Protein AF-A0A2D6PCT5-F1 (afdb_monomer_lite)

Structure (mmCIF, N/CA/C/O backbone):
data_AF-A0A2D6PCT5-F1
#
_entry.id   AF-A0A2D6PCT5-F1
#
loop_
_atom_site.group_PDB
_atom_site.id
_atom_site.type_symbol
_atom_site.label_atom_id
_atom_site.label_alt_id
_atom_site.label_comp_id
_atom_site.label_asym_id
_atom_site.label_entity_id
_atom_site.label_seq_id
_atom_site.pdbx_PDB_ins_code
_atom_site.Cartn_x
_atom_site.Cartn_y
_atom_site.Cartn_z
_atom_site.occupancy
_atom_site.B_iso_or_equiv
_atom_site.auth_seq_id
_atom_site.auth_comp_id
_atom_site.auth_asym_id
_atom_site.auth_atom_id
_atom_site.pdbx_PDB_model_num
ATOM 1 N N . MET A 1 1 ? -11.214 16.847 -0.705 1.00 65.88 1 MET A N 1
ATOM 2 C CA . MET A 1 1 ? -12.683 16.723 -0.881 1.00 65.88 1 MET A CA 1
ATOM 3 C C . MET A 1 1 ? -13.019 15.344 -1.434 1.00 65.88 1 MET A C 1
ATOM 5 O O . MET A 1 1 ? -12.675 15.043 -2.574 1.00 65.88 1 MET A O 1
ATOM 9 N N . LEU A 1 2 ? -13.640 14.502 -0.606 1.00 76.94 2 LEU A N 1
ATOM 10 C CA . LEU A 1 2 ? -14.048 13.138 -0.957 1.00 76.94 2 LEU A CA 1
ATOM 11 C C . LEU A 1 2 ? -15.308 13.123 -1.824 1.00 76.94 2 LEU A C 1
ATOM 13 O O . LEU A 1 2 ? -16.209 13.934 -1.618 1.00 76.94 2 LEU A O 1
ATOM 17 N N . THR A 1 3 ? -15.379 12.175 -2.759 1.00 84.50 3 THR A N 1
ATOM 18 C CA . THR A 1 3 ? -16.582 11.939 -3.569 1.00 84.50 3 THR A CA 1
ATOM 19 C C . THR A 1 3 ? -17.664 11.239 -2.744 1.00 84.50 3 THR A C 1
ATOM 21 O O . THR A 1 3 ? -17.350 10.493 -1.814 1.00 84.50 3 THR A O 1
ATOM 24 N N . ASP A 1 4 ? -18.937 11.420 -3.105 1.00 86.88 4 ASP A N 1
ATOM 25 C CA . ASP A 1 4 ? -20.064 10.792 -2.393 1.00 86.88 4 ASP A CA 1
ATOM 26 C C . ASP A 1 4 ? -19.954 9.263 -2.380 1.00 86.88 4 ASP A C 1
ATOM 28 O O . ASP A 1 4 ? -20.145 8.627 -1.349 1.00 86.88 4 ASP A O 1
ATOM 32 N N . LYS A 1 5 ? -19.505 8.674 -3.494 1.00 86.25 5 LYS A N 1
ATOM 33 C CA . LYS A 1 5 ? -19.243 7.233 -3.589 1.00 86.25 5 LYS A CA 1
ATOM 34 C C . LYS A 1 5 ? -18.179 6.755 -2.591 1.00 86.25 5 LYS A C 1
ATOM 36 O O . LYS A 1 5 ? -18.324 5.680 -2.015 1.00 86.25 5 LYS A O 1
ATOM 41 N N . LEU A 1 6 ? -17.102 7.522 -2.390 1.00 85.44 6 LEU A N 1
ATOM 42 C CA . LEU A 1 6 ? -16.075 7.173 -1.402 1.00 85.44 6 LEU A CA 1
ATOM 43 C C . LEU A 1 6 ? -16.635 7.256 0.018 1.00 85.44 6 LEU A C 1
ATOM 45 O O . LEU A 1 6 ? -16.397 6.349 0.810 1.00 85.44 6 LEU A O 1
ATOM 49 N N . LYS A 1 7 ? -17.426 8.291 0.319 1.00 85.94 7 LYS A N 1
ATOM 50 C CA . LYS A 1 7 ? -18.096 8.432 1.619 1.00 85.94 7 LYS A CA 1
ATOM 51 C C . LYS A 1 7 ? -19.052 7.274 1.904 1.00 85.94 7 LYS A C 1
ATOM 53 O O . LYS A 1 7 ? -19.021 6.717 2.997 1.00 85.94 7 LYS A O 1
ATOM 58 N N . GLU A 1 8 ? -19.848 6.863 0.918 1.00 87.69 8 GLU A N 1
ATOM 59 C CA . GLU A 1 8 ? -20.732 5.699 1.043 1.00 87.69 8 GLU A CA 1
ATOM 60 C C . GLU A 1 8 ? -19.962 4.412 1.351 1.00 87.69 8 GLU A C 1
ATOM 62 O O . GLU A 1 8 ? -20.403 3.625 2.186 1.00 87.69 8 GLU A O 1
ATOM 67 N N . ASN A 1 9 ? -18.816 4.191 0.703 1.00 88.06 9 ASN A N 1
ATOM 68 C CA . ASN A 1 9 ? -17.984 3.020 0.972 1.00 88.06 9 ASN A CA 1
ATOM 69 C C . ASN A 1 9 ? -17.368 3.079 2.381 1.00 88.06 9 ASN A C 1
ATOM 71 O O . ASN A 1 9 ? -17.406 2.084 3.101 1.00 88.06 9 ASN A O 1
ATOM 75 N N . ILE A 1 10 ? -16.870 4.244 2.816 1.00 86.69 10 ILE A N 1
ATOM 76 C CA . ILE A 1 10 ? -16.340 4.448 4.180 1.00 86.69 10 ILE A CA 1
ATOM 77 C C . ILE A 1 10 ? -17.413 4.156 5.238 1.00 86.69 10 ILE A C 1
ATOM 79 O O . ILE A 1 10 ? -17.126 3.547 6.267 1.00 86.69 10 ILE A O 1
ATOM 83 N N . ALA A 1 11 ? -18.667 4.529 4.981 1.00 85.94 11 ALA A N 1
ATOM 84 C CA . ALA A 1 11 ? -19.768 4.292 5.911 1.00 85.94 11 ALA A CA 1
ATOM 85 C C . ALA A 1 11 ? -20.114 2.799 6.107 1.00 85.94 11 ALA A C 1
ATOM 87 O O . ALA A 1 11 ? -20.749 2.453 7.104 1.00 85.94 11 ALA A O 1
ATOM 88 N N . ARG A 1 12 ? -19.714 1.908 5.185 1.00 87.88 12 ARG A N 1
ATOM 89 C CA . ARG A 1 12 ? -20.022 0.461 5.234 1.00 87.88 12 ARG A CA 1
ATOM 90 C C . ARG A 1 12 ? -19.050 -0.357 6.079 1.00 87.88 12 ARG A C 1
ATOM 92 O O . ARG A 1 12 ? -19.357 -1.508 6.399 1.00 87.88 12 ARG A O 1
ATOM 99 N N . VAL A 1 13 ? -17.901 0.220 6.409 1.00 88.06 13 VAL A N 1
ATOM 100 C CA . VAL A 1 13 ? -16.866 -0.415 7.224 1.00 88.06 13 VAL A CA 1
ATOM 101 C C . VAL A 1 13 ? -16.892 0.154 8.635 1.00 88.06 13 VAL A C 1
ATOM 103 O O . VAL A 1 13 ? -17.376 1.263 8.863 1.00 88.06 13 VAL A O 1
ATOM 106 N N . ASP A 1 14 ? -16.388 -0.613 9.591 1.00 83.38 14 ASP A N 1
ATOM 107 C CA . ASP A 1 14 ? -16.323 -0.218 10.996 1.00 83.38 14 ASP A CA 1
ATOM 108 C C . ASP A 1 14 ? -15.006 0.504 11.294 1.00 83.38 14 ASP A C 1
ATOM 110 O O . ASP A 1 14 ? -14.999 1.469 12.051 1.00 83.38 14 ASP A O 1
ATOM 114 N N . ILE A 1 15 ? -13.919 0.088 10.637 1.00 82.25 15 ILE A N 1
ATOM 115 C CA . ILE A 1 15 ? -12.591 0.694 10.760 1.00 82.25 15 ILE A CA 1
ATOM 116 C C . ILE A 1 15 ? -11.933 0.847 9.390 1.00 82.25 15 ILE A C 1
ATOM 118 O O . ILE A 1 15 ? -12.178 0.065 8.473 1.00 82.25 15 ILE A O 1
ATOM 122 N N . LEU A 1 16 ? -11.051 1.827 9.273 1.00 86.50 16 LEU A N 1
ATOM 123 C CA . LEU A 1 16 ? -10.107 2.009 8.186 1.00 86.50 16 LEU A CA 1
ATOM 124 C C . LEU A 1 16 ? -8.715 1.535 8.631 1.00 86.50 16 LEU A C 1
ATOM 126 O O . LEU A 1 16 ? -8.339 1.647 9.795 1.00 86.50 16 LEU A O 1
ATOM 130 N N . SER A 1 17 ? -7.925 1.015 7.701 1.00 87.38 17 SER A N 1
ATOM 131 C CA . SER A 1 17 ? -6.569 0.530 7.953 1.00 87.38 17 SER A CA 1
ATOM 132 C C . SER A 1 17 ? -5.655 0.874 6.791 1.00 87.38 17 SER A C 1
ATOM 134 O O . SER A 1 17 ? -6.058 0.734 5.633 1.00 87.38 17 SER A O 1
ATOM 136 N N . ASP A 1 18 ? -4.407 1.223 7.090 1.00 87.56 18 ASP A N 1
ATOM 137 C CA . ASP A 1 18 ? -3.356 1.174 6.077 1.00 87.56 18 ASP A CA 1
ATOM 138 C C . ASP A 1 18 ? -2.962 -0.278 5.764 1.00 87.56 18 ASP A C 1
ATOM 140 O O . ASP A 1 18 ? -3.273 -1.224 6.502 1.00 87.56 18 ASP A O 1
ATOM 144 N N . PHE A 1 19 ? -2.289 -0.450 4.632 1.00 88.94 19 PHE A N 1
ATOM 145 C CA . PHE A 1 19 ? -1.770 -1.716 4.158 1.00 88.94 19 PHE A CA 1
ATOM 146 C C . PHE A 1 19 ? -0.313 -1.949 4.580 1.00 88.94 19 PHE A C 1
ATOM 148 O O . PHE A 1 19 ? -0.030 -2.955 5.239 1.00 88.94 19 PHE A O 1
ATOM 155 N N . ASP A 1 20 ? 0.603 -1.052 4.201 1.00 84.31 20 ASP A N 1
ATOM 156 C CA . ASP A 1 20 ? 2.043 -1.218 4.428 1.00 84.31 20 ASP A CA 1
ATOM 157 C C . ASP A 1 20 ? 2.385 -1.040 5.910 1.00 84.31 20 ASP A C 1
ATOM 159 O O . ASP A 1 20 ? 1.818 -0.196 6.586 1.00 84.31 20 ASP A O 1
ATOM 163 N N . GLU A 1 21 ? 3.275 -1.886 6.438 1.00 80.06 21 GLU A N 1
ATOM 164 C CA . GLU A 1 21 ? 3.699 -1.936 7.855 1.00 80.06 21 GLU A CA 1
ATOM 165 C C . GLU A 1 21 ? 2.596 -2.138 8.921 1.00 80.06 21 GLU A C 1
ATOM 167 O O . GLU A 1 21 ? 2.893 -2.556 10.044 1.00 80.06 21 GLU A O 1
ATOM 172 N N . VAL A 1 22 ? 1.325 -1.960 8.562 1.00 83.88 22 VAL A N 1
ATOM 173 C CA . VAL A 1 22 ? 0.147 -2.165 9.400 1.00 83.88 22 VAL A CA 1
ATOM 174 C C . VAL A 1 22 ? -0.423 -3.555 9.142 1.00 83.88 22 VAL A C 1
ATOM 176 O O . VAL A 1 22 ? -0.322 -4.433 10.000 1.00 83.88 22 VAL A O 1
ATOM 179 N N . MET A 1 23 ? -0.960 -3.808 7.948 1.00 87.75 23 MET A N 1
ATOM 180 C CA . MET A 1 23 ? -1.551 -5.102 7.591 1.00 87.75 23 MET A CA 1
ATOM 181 C C . MET A 1 23 ? -0.484 -6.156 7.250 1.00 87.75 23 MET A C 1
ATOM 183 O O . MET A 1 23 ? -0.637 -7.351 7.546 1.00 87.75 23 MET A O 1
ATOM 187 N N . ILE A 1 24 ? 0.622 -5.721 6.646 1.00 88.38 24 ILE A N 1
ATOM 188 C CA . ILE A 1 24 ? 1.775 -6.560 6.303 1.00 88.38 24 ILE A CA 1
ATOM 189 C C . ILE A 1 24 ? 3.002 -6.201 7.151 1.00 88.38 24 ILE A C 1
ATOM 191 O O . ILE A 1 24 ? 3.149 -5.082 7.620 1.00 88.38 24 ILE A O 1
ATOM 195 N N . LYS A 1 25 ? 3.921 -7.153 7.347 1.00 78.56 25 LYS A N 1
ATOM 196 C CA . LYS A 1 25 ? 5.228 -6.904 7.974 1.00 78.56 25 LYS A CA 1
ATOM 197 C C . LYS A 1 25 ? 6.253 -6.491 6.916 1.00 78.56 25 LYS A C 1
ATOM 199 O O . LYS A 1 25 ? 6.647 -7.334 6.107 1.00 78.56 25 LYS A O 1
ATOM 204 N N . GLY A 1 26 ? 6.752 -5.258 7.004 1.00 66.31 26 GLY A N 1
ATOM 205 C CA . GLY A 1 26 ? 7.920 -4.769 6.262 1.00 66.31 26 GLY A CA 1
ATOM 206 C C . GLY A 1 26 ? 7.693 -3.446 5.526 1.00 66.31 26 GLY A C 1
ATOM 207 O O . GLY A 1 26 ? 6.564 -3.131 5.174 1.00 66.31 26 GLY A O 1
ATOM 208 N N . GLN A 1 27 ? 8.808 -2.759 5.244 1.00 59.41 27 GLN A N 1
ATOM 209 C CA . GLN A 1 27 ? 8.953 -1.370 4.758 1.00 59.41 27 GLN A CA 1
ATOM 210 C C . GLN A 1 27 ? 8.257 -0.975 3.451 1.00 59.41 27 GLN A C 1
ATOM 212 O O . GLN A 1 27 ? 8.461 0.145 3.006 1.00 59.41 27 GLN A O 1
ATOM 217 N N . SER A 1 28 ? 7.505 -1.882 2.824 1.00 68.00 28 SER A N 1
ATOM 218 C CA . SER A 1 28 ? 6.557 -1.663 1.722 1.00 68.00 28 SER A CA 1
ATOM 219 C C . SER A 1 28 ? 6.629 -2.811 0.717 1.00 68.00 28 SER A C 1
ATOM 221 O O . SER A 1 28 ? 7.698 -3.383 0.461 1.00 68.00 28 SER A O 1
ATOM 223 N N . ALA A 1 29 ? 5.502 -3.095 0.060 1.00 71.06 29 ALA A N 1
ATOM 224 C CA . ALA A 1 29 ? 5.491 -3.911 -1.149 1.00 71.06 29 ALA A CA 1
ATOM 225 C C . ALA A 1 29 ? 6.489 -3.424 -2.221 1.00 71.06 29 ALA A C 1
ATOM 227 O O . ALA A 1 29 ? 7.024 -4.257 -2.954 1.00 71.06 29 ALA A O 1
ATOM 228 N N . TYR A 1 30 ? 6.815 -2.125 -2.292 1.00 74.94 30 TYR A N 1
ATOM 229 C CA . TYR A 1 30 ? 7.770 -1.599 -3.279 1.00 74.94 30 TYR A CA 1
ATOM 230 C C . TYR A 1 30 ? 9.174 -2.181 -3.137 1.00 74.94 30 TYR A C 1
ATOM 232 O O . TYR A 1 30 ? 9.832 -2.418 -4.147 1.00 74.94 30 TYR A O 1
ATOM 240 N N . LYS A 1 31 ? 9.628 -2.501 -1.920 1.00 75.19 31 LYS A N 1
ATOM 241 C CA . LYS A 1 31 ? 10.926 -3.164 -1.727 1.00 75.19 31 LYS A CA 1
ATOM 242 C C . LYS A 1 31 ? 10.962 -4.530 -2.411 1.00 75.19 31 LYS A C 1
ATOM 244 O O . LYS A 1 31 ? 11.949 -4.883 -3.059 1.00 75.19 31 LYS A O 1
ATOM 249 N N . GLU A 1 32 ? 9.875 -5.285 -2.300 1.00 75.69 32 GLU A N 1
ATOM 250 C CA . GLU A 1 32 ? 9.730 -6.584 -2.959 1.00 75.69 32 GLU A CA 1
ATOM 251 C C . GLU A 1 32 ? 9.578 -6.442 -4.477 1.00 75.69 32 GLU A C 1
ATOM 253 O O . GLU A 1 32 ? 10.109 -7.271 -5.222 1.00 75.69 32 GLU A O 1
ATOM 258 N N . VAL A 1 33 ? 8.920 -5.373 -4.943 1.00 76.44 33 VAL A N 1
ATOM 259 C CA . VAL A 1 33 ? 8.859 -5.026 -6.368 1.00 76.44 33 VAL A CA 1
ATOM 260 C C . VAL A 1 33 ? 10.268 -4.746 -6.906 1.00 76.44 33 VAL A C 1
ATOM 262 O O . VAL A 1 33 ? 10.700 -5.413 -7.844 1.00 76.44 33 VAL A O 1
ATOM 265 N N . LEU A 1 34 ? 11.025 -3.835 -6.288 1.00 78.38 34 LEU A N 1
ATOM 266 C CA . LEU A 1 34 ? 12.388 -3.483 -6.707 1.00 78.38 34 LEU A CA 1
ATOM 267 C C . LEU A 1 34 ? 13.332 -4.694 -6.675 1.00 78.38 34 LEU A C 1
ATOM 269 O O . LEU A 1 34 ? 14.079 -4.924 -7.625 1.00 78.38 34 LEU A O 1
ATOM 273 N N . THR A 1 35 ? 13.248 -5.517 -5.624 1.00 76.44 35 THR A N 1
ATOM 274 C CA . THR A 1 35 ? 14.037 -6.756 -5.505 1.00 76.44 35 THR A CA 1
ATOM 275 C C . THR A 1 35 ? 13.706 -7.738 -6.628 1.00 76.44 35 THR A C 1
ATOM 277 O O . THR A 1 35 ? 14.594 -8.405 -7.161 1.00 76.44 35 THR A O 1
ATOM 280 N N . TYR A 1 36 ? 12.431 -7.836 -7.015 1.00 75.44 36 TYR A N 1
ATOM 281 C CA . TYR A 1 36 ? 12.040 -8.670 -8.144 1.00 75.44 36 TYR A CA 1
ATOM 282 C C . TYR A 1 36 ? 12.660 -8.171 -9.452 1.00 75.44 36 TYR A C 1
ATOM 284 O O . TYR A 1 36 ? 13.231 -8.976 -10.186 1.00 75.44 36 TYR A O 1
ATOM 292 N N . PHE A 1 37 ? 12.579 -6.871 -9.737 1.00 72.44 37 PHE A N 1
ATOM 293 C CA . PHE A 1 37 ? 13.130 -6.304 -10.969 1.00 72.44 37 PHE A CA 1
ATOM 294 C C . PHE A 1 37 ? 14.637 -6.482 -11.085 1.00 72.44 37 PHE A C 1
ATOM 296 O O . PHE A 1 37 ? 15.104 -6.900 -12.140 1.00 72.44 37 PHE A O 1
ATOM 303 N N . TRP A 1 38 ? 15.369 -6.279 -9.990 1.00 72.25 38 TRP A N 1
ATOM 304 C CA . TRP A 1 38 ? 16.800 -6.583 -9.925 1.00 72.25 38 TRP A CA 1
ATOM 305 C C . TRP A 1 38 ? 17.085 -8.046 -10.304 1.00 72.25 38 TRP A C 1
ATOM 307 O O . TRP A 1 38 ? 18.061 -8.366 -10.976 1.00 72.25 38 TRP A O 1
ATOM 317 N N . SER A 1 39 ? 16.228 -8.979 -9.885 1.00 71.75 39 SER A N 1
ATOM 318 C CA . SER A 1 39 ? 16.443 -10.407 -10.147 1.00 71.75 39 SER A CA 1
ATOM 319 C C . SER A 1 39 ? 16.153 -10.848 -11.591 1.00 71.75 39 SER A C 1
ATOM 321 O O . SER A 1 39 ? 16.380 -12.014 -11.919 1.00 71.75 39 SER A O 1
ATOM 323 N N . LEU A 1 40 ? 15.644 -9.965 -12.459 1.00 70.38 40 LEU A N 1
ATOM 324 C CA . LEU A 1 40 ? 15.328 -10.314 -13.843 1.00 70.38 40 LEU A CA 1
ATOM 325 C C . LEU A 1 40 ? 16.600 -10.354 -14.712 1.00 70.38 40 LEU A C 1
ATOM 327 O O . LEU A 1 40 ? 17.267 -9.333 -14.846 1.00 70.38 40 LEU A O 1
ATOM 331 N N . PRO A 1 41 ? 16.897 -11.469 -15.411 1.00 64.88 41 PRO A N 1
ATOM 332 C CA . PRO A 1 41 ? 18.117 -11.610 -16.223 1.00 64.88 41 PRO A CA 1
ATOM 333 C C . PRO A 1 41 ? 18.248 -10.620 -17.391 1.00 64.88 41 PRO A C 1
ATOM 335 O O . PRO A 1 41 ? 19.316 -10.496 -17.975 1.00 64.88 41 PRO A O 1
ATOM 338 N N . ILE A 1 42 ? 17.143 -9.978 -17.774 1.00 63.91 42 ILE A N 1
ATOM 339 C CA . ILE A 1 42 ? 17.034 -9.088 -18.940 1.00 63.91 42 ILE A CA 1
ATOM 340 C C . ILE A 1 42 ? 17.280 -7.621 -18.537 1.00 63.91 42 ILE A C 1
ATOM 342 O O . ILE A 1 42 ? 17.439 -6.756 -19.395 1.00 63.91 42 ILE A O 1
ATOM 346 N N . VAL A 1 43 ? 17.315 -7.321 -17.237 1.00 67.00 43 VAL A N 1
ATOM 347 C CA . VAL A 1 43 ? 17.488 -5.961 -16.727 1.00 67.00 43 VAL A CA 1
ATOM 348 C C . VAL A 1 43 ? 18.978 -5.657 -16.574 1.00 67.00 43 VAL A C 1
ATOM 350 O O . VAL A 1 43 ? 19.718 -6.391 -15.922 1.00 67.00 43 VAL A O 1
ATOM 353 N N . ASP A 1 44 ? 19.421 -4.543 -17.160 1.00 80.31 44 ASP A N 1
ATOM 354 C CA . ASP A 1 44 ? 20.714 -3.940 -16.833 1.00 80.31 44 ASP A CA 1
ATOM 355 C C . ASP A 1 44 ? 20.628 -3.385 -15.406 1.00 80.31 44 ASP A C 1
ATOM 357 O O . ASP A 1 44 ? 20.108 -2.291 -15.167 1.00 80.31 44 ASP A O 1
ATOM 361 N N . ASN A 1 45 ? 21.069 -4.197 -14.445 1.00 76.75 45 ASN A N 1
ATOM 362 C CA . ASN A 1 45 ? 20.893 -3.921 -13.022 1.00 76.75 45 ASN A CA 1
ATOM 363 C C . ASN A 1 45 ? 21.522 -2.596 -12.589 1.00 76.75 45 ASN A C 1
ATOM 365 O O . ASN A 1 45 ? 20.973 -1.938 -11.711 1.00 76.75 45 ASN A O 1
ATOM 369 N N . ILE A 1 46 ? 22.620 -2.171 -13.220 1.00 80.69 46 ILE A N 1
ATOM 370 C CA . ILE A 1 46 ? 23.267 -0.895 -12.894 1.00 80.69 46 ILE A CA 1
ATOM 371 C C . ILE A 1 46 ? 22.339 0.259 -13.279 1.00 80.69 46 ILE A C 1
ATOM 373 O O . ILE A 1 46 ? 21.976 1.062 -12.420 1.00 80.69 46 ILE A O 1
ATOM 377 N N . LYS A 1 47 ? 21.854 0.279 -14.526 1.00 82.19 47 LYS A N 1
ATOM 378 C CA . LYS A 1 47 ? 20.926 1.321 -14.998 1.00 82.19 47 LYS A CA 1
ATOM 379 C C . LYS A 1 47 ? 19.606 1.327 -14.236 1.00 82.19 47 LYS A C 1
ATOM 381 O O . LYS A 1 47 ? 19.034 2.387 -13.996 1.00 82.19 47 LYS A O 1
ATOM 386 N N . PHE A 1 48 ? 19.102 0.152 -13.859 1.00 82.44 48 PHE A N 1
ATOM 387 C CA . PHE A 1 48 ? 17.878 0.060 -13.068 1.00 82.44 48 PHE A CA 1
ATOM 388 C C . PHE A 1 48 ? 18.053 0.676 -11.677 1.00 82.44 48 PHE A C 1
ATOM 390 O O . PHE A 1 48 ? 17.188 1.430 -11.240 1.00 82.44 48 PHE A O 1
ATOM 397 N N . ILE A 1 49 ? 19.172 0.400 -10.999 1.00 82.25 49 ILE A N 1
ATOM 398 C CA . ILE A 1 49 ? 19.477 0.985 -9.686 1.00 82.25 49 ILE A CA 1
ATOM 399 C C . ILE A 1 49 ? 19.658 2.500 -9.792 1.00 82.25 49 ILE A C 1
ATOM 401 O O . ILE A 1 49 ? 19.137 3.222 -8.944 1.00 82.25 49 ILE A O 1
ATOM 405 N N . GLU A 1 50 ? 20.358 2.986 -10.819 1.00 85.44 50 GLU A N 1
ATOM 406 C CA . GLU A 1 50 ? 20.531 4.424 -11.060 1.00 85.44 50 GLU A CA 1
ATOM 407 C C . GLU A 1 50 ? 19.176 5.115 -11.237 1.00 85.44 50 GLU A C 1
ATOM 409 O O . GLU A 1 50 ? 18.858 6.041 -10.491 1.00 85.44 50 GLU A O 1
ATOM 414 N N . ARG A 1 51 ? 18.316 4.578 -12.110 1.00 85.50 51 ARG A N 1
ATOM 415 C CA . ARG A 1 51 ? 16.963 5.108 -12.322 1.00 85.50 51 ARG A CA 1
ATOM 416 C C . ARG A 1 51 ? 16.096 5.022 -11.062 1.00 85.50 51 ARG A C 1
ATOM 418 O O . ARG A 1 51 ? 15.346 5.947 -10.763 1.00 85.50 51 ARG A O 1
ATOM 425 N N . ALA A 1 52 ? 16.182 3.927 -10.304 1.00 85.00 52 ALA A N 1
ATOM 426 C CA . ALA A 1 52 ? 15.443 3.772 -9.052 1.00 85.00 52 ALA A CA 1
ATOM 427 C C . ALA A 1 52 ? 15.889 4.789 -7.993 1.00 85.00 52 ALA A C 1
ATOM 429 O O . ALA A 1 52 ? 15.055 5.331 -7.270 1.00 85.00 52 ALA A O 1
ATOM 430 N N . LYS A 1 53 ? 17.193 5.078 -7.926 1.00 85.56 53 LYS A N 1
ATOM 431 C CA . LYS A 1 53 ? 17.769 6.091 -7.038 1.00 85.56 53 LYS A CA 1
ATOM 432 C C . LYS A 1 53 ? 17.303 7.496 -7.423 1.00 85.56 53 LYS A C 1
ATOM 434 O O . LYS A 1 53 ? 16.892 8.240 -6.541 1.00 85.56 53 LYS A O 1
ATOM 439 N N . GLU A 1 54 ? 17.326 7.840 -8.709 1.00 89.19 54 GLU A N 1
ATOM 440 C CA . GLU A 1 54 ? 16.809 9.121 -9.214 1.00 89.19 54 GLU A CA 1
ATOM 441 C C . GLU A 1 54 ? 15.339 9.320 -8.831 1.00 89.19 54 GLU A C 1
ATOM 443 O O . GLU A 1 54 ? 14.988 10.333 -8.230 1.00 89.19 54 GLU A O 1
ATOM 448 N N . LYS A 1 55 ? 14.497 8.311 -9.080 1.00 87.88 55 LYS A N 1
ATOM 449 C CA . LYS A 1 55 ? 13.067 8.362 -8.747 1.00 87.88 55 LYS A CA 1
ATOM 450 C C . LYS A 1 55 ? 12.800 8.406 -7.240 1.00 87.88 55 LYS A C 1
ATOM 452 O O . LYS A 1 55 ? 11.837 9.036 -6.815 1.00 87.88 55 LYS A O 1
ATOM 457 N N . TYR A 1 56 ? 13.663 7.794 -6.426 1.00 83.94 56 TYR A N 1
ATOM 458 C CA . TYR A 1 56 ? 13.596 7.924 -4.970 1.00 83.94 56 TYR A CA 1
ATOM 459 C C . TYR A 1 56 ? 13.884 9.359 -4.512 1.00 83.94 56 TYR A C 1
ATOM 461 O O . TYR A 1 56 ? 13.161 9.878 -3.667 1.00 83.94 56 TYR A O 1
ATOM 469 N N . PHE A 1 57 ? 14.905 10.019 -5.067 1.00 84.81 57 PHE A N 1
ATOM 470 C CA . PHE A 1 57 ? 15.179 11.420 -4.730 1.00 84.81 57 PHE A CA 1
ATOM 471 C C . PHE A 1 57 ? 14.061 12.353 -5.191 1.00 84.81 57 PHE A C 1
ATOM 473 O O . PHE A 1 57 ? 13.640 13.200 -4.410 1.00 84.81 57 PHE A O 1
ATOM 480 N N . GLU A 1 58 ? 13.521 12.139 -6.392 1.00 87.31 58 GLU A N 1
ATOM 481 C CA . GLU A 1 58 ? 12.359 12.886 -6.891 1.00 87.31 58 GLU A CA 1
ATOM 482 C C . GLU A 1 58 ? 11.162 12.765 -5.932 1.00 87.31 58 GLU A C 1
ATOM 484 O O . GLU A 1 58 ? 10.526 13.766 -5.601 1.00 87.31 58 GLU A O 1
ATOM 489 N N . TYR A 1 59 ? 10.892 11.564 -5.411 1.00 83.19 59 TYR A N 1
ATOM 490 C CA . TYR A 1 59 ? 9.870 11.372 -4.382 1.00 83.19 59 TYR A CA 1
ATOM 491 C C . TYR A 1 59 ? 10.175 12.140 -3.092 1.00 83.19 59 TYR A C 1
ATOM 493 O O . TYR A 1 59 ? 9.281 12.777 -2.550 1.00 83.19 59 TYR A O 1
ATOM 501 N N . ILE A 1 60 ? 11.409 12.096 -2.586 1.00 80.44 60 ILE A N 1
ATOM 502 C CA . ILE A 1 60 ? 11.770 12.811 -1.351 1.00 80.44 60 ILE A CA 1
ATOM 503 C C . ILE A 1 60 ? 11.588 14.325 -1.510 1.00 80.44 60 ILE A C 1
ATOM 505 O O . ILE A 1 60 ? 11.163 14.990 -0.568 1.00 80.44 60 ILE A O 1
ATOM 509 N N . GLU A 1 61 ? 11.884 14.869 -2.689 1.00 84.12 61 GLU A N 1
ATOM 510 C CA . GLU A 1 61 ? 11.739 16.298 -2.975 1.00 84.12 61 GLU A CA 1
ATOM 511 C C . GLU A 1 61 ? 10.277 16.726 -3.160 1.00 84.12 61 GLU A C 1
ATOM 513 O O . GLU A 1 61 ? 9.894 17.815 -2.735 1.00 84.12 61 GLU A O 1
ATOM 518 N N . THR A 1 62 ? 9.456 15.885 -3.794 1.00 82.69 62 THR A N 1
ATOM 519 C CA . THR A 1 62 ? 8.090 16.253 -4.213 1.00 82.69 62 THR A CA 1
ATOM 520 C C . THR A 1 62 ? 6.985 15.686 -3.323 1.00 82.69 62 THR A C 1
ATOM 522 O O . THR A 1 62 ? 5.858 16.180 -3.350 1.00 82.69 62 THR A O 1
ATOM 525 N N . GLY A 1 63 ? 7.273 14.627 -2.567 1.00 73.81 63 GLY A N 1
ATOM 526 C CA . GLY A 1 63 ? 6.282 13.791 -1.889 1.00 73.81 63 GLY A CA 1
ATOM 527 C C . GLY A 1 63 ? 5.389 12.978 -2.838 1.00 73.81 63 GLY A C 1
ATOM 528 O O . GLY A 1 63 ? 4.430 12.353 -2.380 1.00 73.81 63 GLY A O 1
ATOM 529 N N . ASP A 1 64 ? 5.654 12.981 -4.151 1.00 80.44 64 ASP A N 1
ATOM 530 C CA . ASP A 1 64 ? 4.812 12.318 -5.149 1.00 80.44 64 ASP A CA 1
ATOM 531 C C . ASP A 1 64 ? 5.294 10.894 -5.448 1.00 80.44 64 ASP A C 1
ATOM 533 O O . ASP A 1 64 ? 6.361 10.656 -6.017 1.00 80.44 64 ASP A O 1
ATOM 537 N N . VAL A 1 65 ? 4.470 9.911 -5.091 1.00 80.19 65 VAL A N 1
ATOM 538 C CA . VAL A 1 65 ? 4.776 8.493 -5.304 1.00 80.19 65 VAL A CA 1
ATOM 539 C C . VAL A 1 65 ? 4.704 8.068 -6.776 1.00 80.19 65 VAL A C 1
ATOM 541 O O . VAL A 1 65 ? 5.167 6.970 -7.092 1.00 80.19 65 VAL A O 1
ATOM 544 N N . ARG A 1 66 ? 4.161 8.895 -7.691 1.00 86.75 66 ARG A N 1
ATOM 545 C CA . ARG A 1 66 ? 4.073 8.590 -9.138 1.00 86.75 66 ARG A CA 1
ATOM 546 C C . ARG A 1 66 ? 5.415 8.168 -9.728 1.00 86.75 66 ARG A C 1
ATOM 548 O O . ARG A 1 66 ? 5.464 7.195 -10.478 1.00 86.75 66 ARG A O 1
ATOM 555 N N . ALA A 1 67 ? 6.501 8.814 -9.309 1.00 83.19 67 ALA A N 1
ATOM 556 C CA . ALA A 1 67 ? 7.858 8.489 -9.735 1.00 83.19 67 ALA A CA 1
ATOM 557 C C . ALA A 1 67 ? 8.224 7.005 -9.497 1.00 83.19 67 ALA A C 1
ATOM 559 O O . ALA A 1 67 ? 8.846 6.366 -10.349 1.00 83.19 67 ALA A O 1
ATOM 560 N N . PHE A 1 68 ? 7.788 6.401 -8.385 1.00 81.00 68 PHE A N 1
ATOM 561 C CA . PHE A 1 68 ? 8.023 4.973 -8.138 1.00 81.00 68 PHE A CA 1
ATOM 562 C C . PHE A 1 68 ? 7.191 4.067 -9.032 1.00 81.00 68 PHE A C 1
ATOM 564 O O . PHE A 1 68 ? 7.659 3.003 -9.434 1.00 81.00 68 PHE A O 1
ATOM 571 N N . TYR A 1 69 ? 5.966 4.470 -9.357 1.00 85.12 69 TYR A N 1
ATOM 572 C CA . TYR A 1 69 ? 5.125 3.720 -10.279 1.00 85.12 69 TYR A CA 1
ATOM 573 C C . TYR A 1 69 ? 5.712 3.728 -11.697 1.00 85.12 69 TYR A C 1
ATOM 575 O O . TYR A 1 69 ? 5.712 2.691 -12.357 1.00 85.12 69 TYR A O 1
ATOM 583 N N . GLU A 1 70 ? 6.320 4.826 -12.141 1.00 86.31 70 GLU A N 1
ATOM 584 C CA . GLU A 1 70 ? 6.986 4.889 -13.450 1.00 86.31 70 GLU A CA 1
ATOM 585 C C . GLU A 1 70 ? 8.123 3.866 -13.609 1.00 86.31 70 GLU A C 1
ATOM 587 O O . GLU A 1 70 ? 8.359 3.368 -14.716 1.00 86.31 70 GLU A O 1
ATOM 592 N N . LEU A 1 71 ? 8.816 3.505 -12.518 1.00 83.12 71 LEU A N 1
ATOM 593 C CA . LEU A 1 71 ? 9.841 2.448 -12.533 1.00 83.12 71 LEU A CA 1
ATOM 594 C C . LEU A 1 71 ? 9.276 1.090 -12.946 1.00 83.12 71 LEU A C 1
ATOM 596 O O . LEU A 1 71 ? 10.018 0.227 -13.413 1.00 83.12 71 LEU A O 1
ATOM 600 N N . LEU A 1 72 ? 7.973 0.896 -12.760 1.00 81.94 72 LEU A N 1
ATOM 601 C CA . LEU A 1 72 ? 7.286 -0.356 -13.034 1.00 81.94 72 LEU A CA 1
ATOM 602 C C . LEU A 1 72 ? 6.703 -0.387 -14.455 1.00 81.94 72 LEU A C 1
ATOM 604 O O . LEU A 1 72 ? 6.063 -1.369 -14.823 1.00 81.94 72 LEU A O 1
ATOM 608 N N . SER A 1 73 ? 6.892 0.656 -15.266 1.00 86.88 73 SER A N 1
ATOM 609 C CA . SER A 1 73 ? 6.426 0.670 -16.656 1.00 86.88 73 SER A CA 1
ATOM 610 C C . SER A 1 73 ? 6.960 -0.537 -17.443 1.00 86.88 73 SER A C 1
ATOM 612 O O . SER A 1 73 ? 8.143 -0.874 -17.368 1.00 86.88 73 SER A O 1
ATOM 614 N N . GLY A 1 74 ? 6.078 -1.224 -18.170 1.00 84.69 74 GLY A N 1
ATOM 615 C CA . GLY A 1 74 ? 6.387 -2.460 -18.896 1.00 84.69 74 GLY A CA 1
ATOM 616 C C . GLY A 1 74 ? 6.341 -3.731 -18.038 1.00 84.69 74 GLY A C 1
ATOM 617 O O . GLY A 1 74 ? 6.541 -4.832 -18.554 1.00 84.69 74 GLY A O 1
ATOM 618 N N . CYS A 1 75 ? 6.057 -3.621 -16.736 1.00 83.81 75 CYS A N 1
ATOM 619 C CA . CYS A 1 75 ? 5.916 -4.771 -15.846 1.00 83.81 75 CYS A CA 1
ATOM 620 C C . CYS A 1 75 ? 4.729 -5.644 -16.240 1.00 83.81 75 CYS A C 1
ATOM 622 O O . CYS A 1 75 ? 3.607 -5.153 -16.323 1.00 83.81 75 CYS A O 1
ATOM 624 N N . GLN A 1 76 ? 4.918 -6.958 -16.359 1.00 87.00 76 GLN A N 1
ATOM 625 C CA . GLN A 1 76 ? 3.766 -7.852 -16.466 1.00 87.00 76 GLN A CA 1
ATOM 626 C C . GLN A 1 76 ? 3.013 -7.927 -15.133 1.00 87.00 76 GLN A C 1
ATOM 628 O O . GLN A 1 76 ? 3.619 -8.159 -14.092 1.00 87.00 76 GLN A O 1
ATOM 633 N N . VAL A 1 77 ? 1.683 -7.869 -15.140 1.00 88.56 77 VAL A N 1
ATOM 634 C CA . VAL A 1 77 ? 0.836 -7.934 -13.931 1.00 88.56 77 VAL A CA 1
ATOM 635 C C . VAL A 1 77 ? 1.150 -9.160 -13.070 1.00 88.56 77 VAL A C 1
ATOM 637 O O . VAL A 1 77 ? 1.163 -9.077 -11.844 1.00 88.56 77 VAL A O 1
ATOM 640 N N . LYS A 1 78 ? 1.494 -10.298 -13.691 1.00 87.12 78 LYS A N 1
ATOM 641 C CA . LYS A 1 78 ? 1.892 -11.521 -12.970 1.00 87.12 78 LYS A CA 1
ATOM 642 C C . LYS A 1 78 ? 3.114 -11.330 -12.059 1.00 87.12 78 LYS A C 1
ATOM 644 O O . LYS A 1 78 ? 3.303 -12.103 -11.125 1.00 87.12 78 LYS A O 1
ATOM 649 N N . VAL A 1 79 ? 3.959 -10.340 -12.339 1.00 81.69 79 VAL A N 1
ATOM 650 C CA . VAL A 1 79 ? 5.097 -9.954 -11.499 1.00 81.69 79 VAL A CA 1
ATOM 651 C C . VAL A 1 79 ? 4.613 -9.250 -10.237 1.00 81.69 79 VAL A C 1
ATOM 653 O O . VAL A 1 79 ? 5.006 -9.643 -9.141 1.00 81.69 79 VAL A O 1
ATOM 656 N N . LEU A 1 80 ? 3.712 -8.275 -10.375 1.00 82.19 80 LEU A N 1
ATOM 657 C CA . LEU A 1 80 ? 3.088 -7.600 -9.233 1.00 82.19 80 LEU A CA 1
ATOM 658 C C . LEU A 1 80 ? 2.319 -8.606 -8.364 1.00 82.19 80 LEU A C 1
ATOM 660 O O . LEU A 1 80 ? 2.404 -8.582 -7.139 1.00 82.19 80 LEU A O 1
ATOM 664 N N . ASP A 1 81 ? 1.660 -9.582 -8.989 1.00 88.00 81 ASP A N 1
ATOM 665 C CA . ASP A 1 81 ? 1.021 -10.688 -8.274 1.00 88.00 81 ASP A CA 1
ATOM 666 C C . ASP A 1 81 ? 2.006 -11.534 -7.460 1.00 88.00 81 ASP A C 1
ATOM 668 O O . ASP A 1 81 ? 1.657 -12.023 -6.385 1.00 88.00 81 ASP A O 1
ATOM 672 N N . ARG A 1 82 ? 3.227 -11.745 -7.969 1.00 86.38 82 ARG A N 1
ATOM 673 C CA . ARG A 1 82 ? 4.267 -12.497 -7.251 1.00 86.38 82 ARG A CA 1
ATOM 674 C C . ARG A 1 82 ? 4.769 -11.737 -6.035 1.00 86.38 82 ARG A C 1
ATOM 676 O O . ARG A 1 82 ? 5.125 -12.383 -5.054 1.00 86.38 82 ARG A O 1
ATOM 683 N N . VAL A 1 83 ? 4.780 -10.406 -6.081 1.00 85.50 83 VAL A N 1
ATOM 684 C CA . VAL A 1 83 ? 5.119 -9.583 -4.916 1.00 85.50 83 VAL A CA 1
ATOM 685 C C . VAL A 1 83 ? 4.145 -9.855 -3.777 1.00 85.50 83 VAL A C 1
ATOM 687 O O . VAL A 1 83 ? 4.593 -10.123 -2.666 1.00 85.50 83 VAL A O 1
ATOM 690 N N . ALA A 1 84 ? 2.839 -9.923 -4.058 1.00 88.75 84 ALA A N 1
ATOM 691 C CA . ALA A 1 84 ? 1.830 -10.227 -3.042 1.00 88.75 84 ALA A CA 1
ATOM 692 C C . ALA A 1 84 ? 2.075 -11.568 -2.316 1.00 88.75 84 ALA A C 1
ATOM 694 O O . ALA A 1 84 ? 1.780 -11.676 -1.129 1.00 88.75 84 ALA A O 1
ATOM 695 N N . ASN A 1 85 ? 2.668 -12.567 -2.986 1.00 87.00 85 ASN A N 1
ATOM 696 C CA . ASN A 1 85 ? 3.030 -13.852 -2.365 1.00 87.00 85 ASN A CA 1
ATOM 697 C C . ASN A 1 85 ? 4.192 -13.748 -1.363 1.00 87.00 85 ASN A C 1
ATOM 699 O O . ASN A 1 85 ? 4.357 -14.634 -0.528 1.00 87.00 85 ASN A O 1
ATOM 703 N N . LYS A 1 86 ? 5.040 -12.719 -1.479 1.00 86.75 86 LYS A N 1
ATOM 704 C CA . LYS A 1 86 ? 6.205 -12.518 -0.605 1.00 86.75 86 LYS A CA 1
ATOM 705 C C . LYS A 1 86 ? 5.882 -11.684 0.634 1.00 86.75 86 LYS A C 1
ATOM 707 O O . LYS A 1 86 ? 6.650 -11.704 1.596 1.00 86.75 86 LYS A O 1
ATOM 712 N N . LEU A 1 87 ? 4.756 -10.968 0.619 1.00 88.88 87 LEU A N 1
ATOM 713 C CA . LEU A 1 87 ? 4.339 -10.126 1.734 1.00 88.88 87 LEU A CA 1
ATOM 714 C C . LEU A 1 87 ? 4.005 -10.993 2.949 1.00 88.88 87 LEU A C 1
ATOM 716 O O . LEU A 1 87 ? 3.260 -11.972 2.869 1.00 88.88 87 LEU A O 1
ATOM 720 N N . LYS A 1 88 ? 4.566 -10.627 4.099 1.00 88.94 88 LYS A N 1
ATOM 721 C CA . LYS A 1 88 ? 4.374 -11.360 5.352 1.00 88.94 88 LYS A CA 1
ATOM 722 C C . LYS A 1 88 ? 3.188 -10.781 6.112 1.00 88.94 88 LYS A C 1
ATOM 724 O O . LYS A 1 88 ? 3.113 -9.573 6.288 1.00 88.94 88 LYS A O 1
ATOM 729 N N . LYS A 1 89 ? 2.310 -11.636 6.642 1.00 88.94 89 LYS A N 1
ATOM 730 C CA . LYS A 1 89 ? 1.186 -11.200 7.487 1.00 88.94 89 LYS A CA 1
ATOM 731 C C . LYS A 1 89 ? 1.659 -10.490 8.752 1.00 88.94 89 LYS A C 1
ATOM 733 O O . LYS A 1 89 ? 2.506 -11.024 9.483 1.00 88.94 89 LYS A O 1
ATOM 738 N N . ASN A 1 90 ? 1.031 -9.366 9.090 1.00 86.75 90 ASN A N 1
ATOM 739 C CA . ASN A 1 90 ? 1.113 -8.823 10.436 1.00 86.75 90 ASN A CA 1
ATOM 740 C C . ASN A 1 90 ? 0.089 -9.517 11.346 1.00 86.75 90 ASN A C 1
ATOM 742 O O . ASN A 1 90 ? -1.063 -9.110 11.449 1.00 86.75 90 ASN A O 1
ATOM 746 N N . LYS A 1 91 ? 0.507 -10.598 12.025 1.00 85.56 91 LYS A N 1
ATOM 747 C CA . LYS A 1 91 ? -0.355 -11.358 12.958 1.00 85.56 91 LYS A CA 1
ATOM 748 C C . LYS A 1 91 ? -1.039 -10.468 13.998 1.00 85.56 91 LYS A C 1
ATOM 750 O O . LYS A 1 91 ? -2.155 -10.754 14.407 1.00 85.56 91 LYS A O 1
ATOM 755 N N . ARG A 1 92 ? -0.369 -9.396 14.413 1.00 79.44 92 ARG A N 1
ATOM 756 C CA . ARG A 1 92 ? -0.915 -8.471 15.391 1.00 79.44 92 ARG A CA 1
ATOM 757 C C . ARG A 1 92 ? -2.118 -7.715 14.851 1.00 79.44 92 ARG A C 1
ATOM 759 O O . ARG A 1 92 ? -3.125 -7.651 15.540 1.00 79.44 92 ARG A O 1
ATOM 766 N N . TRP A 1 93 ? -2.020 -7.191 13.631 1.00 85.25 93 TRP A N 1
ATOM 767 C CA . TRP A 1 93 ? -3.141 -6.538 12.963 1.00 85.25 93 TRP A CA 1
ATOM 768 C C . TRP A 1 93 ? -4.352 -7.467 12.909 1.00 85.25 93 TRP A C 1
ATOM 770 O O . TRP A 1 93 ? -5.427 -7.091 13.352 1.00 85.25 93 TRP A O 1
ATOM 780 N N . HIS A 1 94 ? -4.147 -8.724 12.504 1.00 82.94 94 HIS A N 1
ATOM 781 C CA . HIS A 1 94 ? -5.216 -9.724 12.467 1.00 82.94 94 HIS A CA 1
ATOM 782 C C . HIS A 1 94 ? -5.882 -9.951 13.829 1.00 82.94 94 HIS A C 1
ATOM 784 O O . HIS A 1 94 ? -7.103 -10.055 13.900 1.00 82.94 94 HIS A O 1
ATOM 790 N N . ASN A 1 95 ? -5.095 -10.003 14.906 1.00 81.75 95 ASN A N 1
ATOM 791 C CA . ASN A 1 95 ? -5.633 -10.148 16.257 1.00 81.75 95 ASN A CA 1
ATOM 792 C C . ASN A 1 95 ? -6.404 -8.901 16.714 1.00 81.75 95 ASN A C 1
ATOM 794 O O . ASN A 1 95 ? -7.387 -9.033 17.434 1.00 81.75 95 ASN A O 1
ATOM 798 N N . LEU A 1 96 ? -5.952 -7.708 16.314 1.00 77.19 96 LEU A N 1
ATOM 799 C CA . LEU A 1 96 ? -6.579 -6.438 16.678 1.00 77.19 96 LEU A CA 1
ATOM 800 C C . LEU A 1 96 ? -7.904 -6.219 15.949 1.00 77.19 96 LEU A C 1
ATOM 802 O O . LEU A 1 96 ? -8.880 -5.830 16.581 1.00 77.19 96 LEU A O 1
ATOM 806 N N . VAL A 1 97 ? -7.950 -6.474 14.639 1.00 79.19 97 VAL A N 1
ATOM 807 C CA . VAL A 1 97 ? -9.164 -6.240 13.844 1.00 79.19 97 VAL A CA 1
ATOM 808 C C . VAL A 1 97 ? -10.191 -7.362 14.002 1.00 79.19 97 VAL A C 1
ATOM 810 O O . VAL A 1 97 ? -11.389 -7.109 13.891 1.00 79.19 97 VAL A O 1
ATOM 813 N N . GLY A 1 98 ? -9.764 -8.594 14.303 1.00 78.44 98 GLY A N 1
ATOM 814 C CA . GLY A 1 98 ? -10.666 -9.725 14.531 1.00 78.44 98 GLY A CA 1
ATOM 815 C C . GLY A 1 98 ? -11.662 -9.933 13.381 1.00 78.44 98 GLY A C 1
ATOM 816 O O . GLY A 1 98 ? -11.257 -10.076 12.231 1.00 78.44 98 GLY A O 1
ATOM 817 N N . ASN A 1 99 ? -12.961 -9.939 13.705 1.00 77.94 99 ASN A N 1
ATOM 818 C CA . ASN A 1 99 ? -14.074 -10.097 12.751 1.00 77.94 99 ASN A CA 1
ATOM 819 C C . ASN A 1 99 ? -14.723 -8.758 12.335 1.00 77.94 99 ASN A C 1
ATOM 821 O O . ASN A 1 99 ? -15.851 -8.743 11.845 1.00 77.94 99 ASN A O 1
ATOM 825 N N . THR A 1 100 ? -14.059 -7.635 12.599 1.00 82.81 100 THR A N 1
ATOM 826 C CA . THR A 1 100 ? -14.559 -6.286 12.297 1.00 82.81 100 THR A CA 1
ATOM 827 C C . THR A 1 100 ? -14.584 -6.044 10.786 1.00 82.81 100 THR A C 1
ATOM 829 O O . THR A 1 100 ? -13.709 -6.542 10.075 1.00 82.81 100 THR A O 1
ATOM 832 N N . LYS A 1 101 ? -15.536 -5.253 10.269 1.00 86.19 101 LYS A N 1
ATOM 833 C CA . LYS A 1 101 ? -15.526 -4.873 8.847 1.00 86.19 101 LYS A CA 1
ATOM 834 C C . LYS A 1 101 ? -14.437 -3.835 8.599 1.00 86.19 101 LYS A C 1
ATOM 836 O O . LYS A 1 101 ? -14.556 -2.696 9.047 1.00 86.19 101 LYS A O 1
ATOM 841 N N . VAL A 1 102 ? -13.386 -4.218 7.880 1.00 89.19 102 VAL A N 1
ATOM 842 C CA . VAL A 1 102 ? -12.227 -3.351 7.626 1.00 89.19 102 VAL A CA 1
ATOM 843 C C . VAL A 1 102 ? -12.289 -2.758 6.223 1.00 89.19 102 VAL A C 1
ATOM 845 O O . VAL A 1 102 ? -12.410 -3.482 5.235 1.00 89.19 102 VAL A O 1
ATOM 848 N N . GLY A 1 103 ? -12.133 -1.441 6.137 1.00 91.62 103 GLY A N 1
ATOM 849 C CA . GLY A 1 103 ? -11.785 -0.725 4.921 1.00 91.62 103 GLY A CA 1
ATOM 850 C C . GLY A 1 103 ? -10.283 -0.464 4.834 1.00 91.62 103 GLY A C 1
ATOM 851 O O . GLY A 1 103 ? -9.650 -0.112 5.820 1.00 91.62 103 GLY A O 1
ATOM 852 N N . ILE A 1 104 ? -9.692 -0.604 3.655 1.00 92.12 104 ILE A N 1
ATOM 853 C CA . ILE A 1 104 ? -8.282 -0.302 3.405 1.00 92.12 104 ILE A CA 1
ATOM 854 C C . ILE A 1 104 ? -8.180 1.040 2.692 1.00 92.12 104 ILE A C 1
ATOM 856 O O . ILE A 1 104 ? -8.790 1.237 1.636 1.00 92.12 104 ILE A O 1
ATOM 860 N N . VAL A 1 105 ? -7.385 1.934 3.272 1.00 90.38 105 VAL A N 1
ATOM 861 C CA . VAL A 1 105 ? -6.982 3.217 2.694 1.00 90.38 105 VAL A CA 1
ATOM 862 C C . VAL A 1 105 ? -5.466 3.216 2.661 1.00 90.38 105 VAL A C 1
ATOM 864 O O . VAL A 1 105 ? -4.846 3.214 3.713 1.00 90.38 105 VAL A O 1
ATOM 867 N N . SER A 1 106 ? -4.864 3.166 1.474 1.00 89.19 106 SER A N 1
ATOM 868 C CA . SER A 1 106 ? -3.409 3.046 1.369 1.00 89.19 106 SER A CA 1
ATOM 869 C C . SER A 1 106 ? -2.835 3.773 0.163 1.00 89.19 106 SER A C 1
ATOM 871 O O . SER A 1 106 ? -3.422 3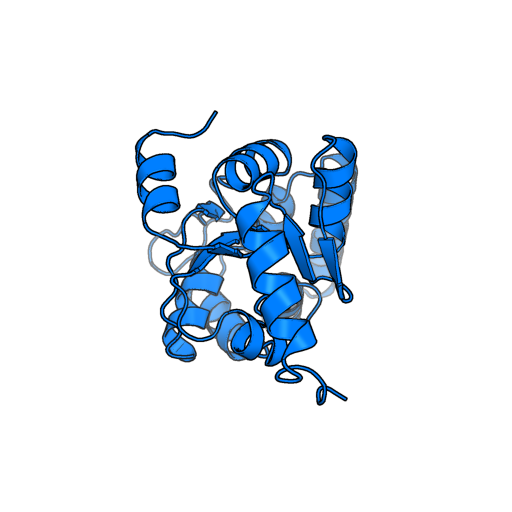.779 -0.917 1.00 89.19 106 SER A O 1
ATOM 873 N N . ARG A 1 107 ? -1.634 4.337 0.318 1.00 87.50 107 ARG A N 1
ATOM 874 C CA . ARG A 1 107 ? -0.845 4.905 -0.795 1.00 87.50 107 ARG A CA 1
ATOM 875 C C . ARG A 1 107 ? -0.236 3.818 -1.699 1.00 87.50 107 ARG A C 1
ATOM 877 O O . ARG A 1 107 ? 0.329 4.115 -2.759 1.00 87.50 107 ARG A O 1
ATOM 884 N N . ASN A 1 108 ? -0.350 2.551 -1.305 1.00 88.44 108 ASN A N 1
ATOM 885 C CA . ASN A 1 108 ? 0.149 1.421 -2.073 1.00 88.44 108 ASN A CA 1
ATOM 886 C C . ASN A 1 108 ? -0.761 1.086 -3.279 1.00 88.44 108 ASN A C 1
ATOM 888 O O . ASN A 1 108 ? -1.879 1.580 -3.435 1.00 88.44 108 ASN A O 1
ATOM 892 N N . ASN A 1 109 ? -0.235 0.244 -4.158 1.00 90.50 109 ASN A N 1
ATOM 893 C CA . ASN A 1 109 ? -0.808 -0.199 -5.412 1.00 90.50 109 ASN A CA 1
ATOM 894 C C . ASN A 1 109 ? -2.006 -1.133 -5.172 1.00 90.50 109 ASN A C 1
ATOM 896 O O . ASN A 1 109 ? -1.848 -2.240 -4.638 1.00 90.50 109 ASN A O 1
ATOM 900 N N . ARG A 1 110 ? -3.200 -0.744 -5.644 1.00 94.00 110 ARG A N 1
ATOM 901 C CA . ARG A 1 110 ? -4.431 -1.534 -5.454 1.00 94.00 110 ARG A CA 1
ATOM 902 C C . ARG A 1 110 ? -4.308 -2.978 -5.920 1.00 94.00 110 ARG A C 1
ATOM 904 O O . ARG A 1 110 ? -4.855 -3.874 -5.275 1.00 94.00 110 ARG A O 1
ATOM 911 N N . ARG A 1 111 ? -3.609 -3.236 -7.031 1.00 92.88 111 ARG A N 1
ATOM 912 C CA . ARG A 1 111 ? -3.468 -4.590 -7.584 1.00 92.88 111 ARG A CA 1
ATOM 913 C C . ARG A 1 111 ? -2.764 -5.517 -6.596 1.00 92.88 111 ARG A C 1
ATOM 915 O O . ARG A 1 111 ? -3.199 -6.660 -6.429 1.00 92.88 111 ARG A O 1
ATOM 922 N N . ILE A 1 112 ? -1.715 -5.023 -5.939 1.00 92.19 112 ILE A N 1
ATOM 923 C CA . ILE A 1 112 ? -0.961 -5.778 -4.933 1.00 92.19 112 ILE A CA 1
ATOM 924 C C . ILE A 1 112 ? -1.850 -6.064 -3.721 1.00 92.19 112 ILE A C 1
ATOM 926 O O . ILE A 1 112 ? -1.946 -7.222 -3.307 1.00 92.19 112 ILE A O 1
ATOM 930 N N . ILE A 1 113 ? -2.553 -5.045 -3.214 1.00 94.38 113 ILE A N 1
ATOM 931 C CA . ILE A 1 113 ? -3.471 -5.175 -2.071 1.00 94.38 113 ILE A CA 1
ATOM 932 C C . ILE A 1 113 ? -4.549 -6.218 -2.384 1.00 94.38 113 ILE A C 1
ATOM 934 O O . ILE A 1 113 ? -4.689 -7.207 -1.668 1.00 94.38 113 ILE A O 1
ATOM 938 N N . LEU A 1 114 ? -5.256 -6.066 -3.508 1.00 95.50 114 LEU A N 1
ATOM 939 C CA . LEU A 1 114 ? -6.328 -6.972 -3.925 1.00 95.50 114 LEU A CA 1
ATOM 940 C C . LEU A 1 114 ? -5.842 -8.421 -4.027 1.00 95.50 114 LEU A C 1
ATOM 942 O O . LEU A 1 114 ? -6.518 -9.355 -3.585 1.00 95.50 114 LEU A O 1
ATOM 946 N N . LYS A 1 115 ? -4.657 -8.623 -4.612 1.00 95.06 115 LYS A N 1
ATOM 947 C CA . LYS A 1 115 ? -4.062 -9.952 -4.726 1.00 95.06 115 LYS A CA 1
ATOM 948 C C . LYS A 1 115 ? -3.739 -10.532 -3.352 1.00 95.06 115 LYS A C 1
ATOM 950 O O . LYS A 1 115 ? -4.045 -11.700 -3.115 1.00 95.06 115 LYS A O 1
ATOM 955 N N . TYR A 1 116 ? -3.151 -9.735 -2.464 1.00 94.31 116 TYR A N 1
ATOM 956 C CA . TYR A 1 116 ? -2.810 -10.153 -1.111 1.00 94.31 116 TYR A CA 1
ATOM 957 C C . TYR A 1 116 ? -4.050 -10.561 -0.305 1.00 94.31 116 TYR A C 1
ATOM 959 O O . TYR A 1 116 ? -4.036 -11.629 0.309 1.00 94.31 116 TYR A O 1
ATOM 967 N N . LEU A 1 117 ? -5.135 -9.780 -0.358 1.00 94.56 117 LEU A N 1
ATOM 968 C CA . LEU A 1 117 ? -6.401 -10.117 0.309 1.00 94.56 117 LEU A CA 1
ATOM 969 C C . LEU A 1 117 ? -6.938 -11.468 -0.158 1.00 94.56 117 LEU A C 1
ATOM 971 O O . LEU A 1 117 ? -7.234 -12.339 0.660 1.00 94.56 117 LEU A O 1
ATOM 975 N N . LYS A 1 118 ? -6.970 -11.678 -1.481 1.00 95.25 118 LYS A N 1
ATOM 976 C CA . LYS A 1 118 ? -7.438 -12.929 -2.085 1.00 95.25 118 LYS A CA 1
ATOM 977 C C . LYS A 1 118 ? -6.586 -14.133 -1.678 1.00 95.25 118 LYS A C 1
ATOM 979 O O . LYS A 1 118 ? -7.137 -15.183 -1.372 1.00 95.25 118 LYS A O 1
ATOM 984 N N . LEU A 1 119 ? -5.258 -14.003 -1.694 1.00 93.75 119 LEU A N 1
ATOM 985 C CA . LEU A 1 119 ? -4.336 -15.092 -1.334 1.00 93.75 119 LEU A CA 1
ATOM 986 C C . LEU A 1 119 ? -4.479 -15.530 0.123 1.00 93.75 119 LEU A C 1
ATOM 988 O O . LEU A 1 119 ? -4.218 -16.683 0.453 1.00 93.75 119 LEU A O 1
ATOM 992 N N . ASN A 1 120 ? -4.861 -14.596 0.987 1.00 90.88 120 ASN A N 1
ATOM 993 C CA . ASN A 1 120 ? -4.891 -14.802 2.424 1.00 90.88 120 ASN A CA 1
ATOM 994 C C . ASN A 1 120 ? -6.305 -14.972 2.984 1.00 90.88 120 ASN A C 1
ATOM 996 O O . ASN A 1 120 ? -6.428 -15.078 4.206 1.00 90.88 120 ASN A O 1
ATOM 1000 N N . SER A 1 121 ? -7.319 -15.014 2.111 1.00 91.69 121 SER A N 1
ATOM 1001 C CA . SER A 1 121 ? -8.744 -15.096 2.453 1.00 91.69 121 SER A CA 1
ATOM 1002 C C . SER A 1 121 ? -9.160 -14.045 3.483 1.00 91.69 121 SER A C 1
ATOM 1004 O O . SER A 1 121 ? -9.809 -14.363 4.475 1.00 91.69 121 SER A O 1
ATOM 1006 N N . ILE A 1 122 ? -8.721 -12.803 3.275 1.00 90.69 122 ILE A N 1
ATOM 1007 C CA . ILE A 1 122 ? -9.031 -11.687 4.170 1.00 90.69 122 ILE A CA 1
ATOM 1008 C C . ILE A 1 122 ? -10.247 -10.949 3.619 1.00 90.69 122 ILE A C 1
ATOM 1010 O O . ILE A 1 122 ? -10.210 -10.466 2.486 1.00 90.69 122 ILE A O 1
ATOM 1014 N N . ASP A 1 123 ? -11.296 -10.863 4.432 1.00 89.62 123 ASP A N 1
ATOM 1015 C CA . ASP A 1 123 ? -12.514 -10.116 4.126 1.00 89.62 123 ASP A CA 1
ATOM 1016 C C . ASP A 1 123 ? -12.334 -8.644 4.527 1.00 89.62 123 ASP A C 1
ATOM 1018 O O . ASP A 1 123 ? -12.567 -8.254 5.670 1.00 89.62 123 ASP A O 1
ATOM 1022 N N . ALA A 1 124 ? -11.803 -7.847 3.600 1.00 91.75 124 ALA A N 1
ATOM 1023 C CA . ALA A 1 124 ? -11.620 -6.407 3.754 1.00 91.75 124 ALA A CA 1
ATOM 1024 C C . ALA A 1 124 ? -11.945 -5.694 2.436 1.00 91.75 124 ALA A C 1
ATOM 1026 O O . ALA A 1 124 ? -11.655 -6.203 1.348 1.00 91.75 124 ALA A O 1
ATOM 1027 N N . GLU A 1 125 ? -12.515 -4.496 2.528 1.00 93.56 125 GLU A N 1
ATOM 1028 C CA . GLU A 1 125 ? -12.873 -3.678 1.371 1.00 93.56 125 GLU A CA 1
ATOM 1029 C C . GLU A 1 125 ? -11.760 -2.673 1.065 1.00 93.56 125 GLU A C 1
ATOM 1031 O O . GLU A 1 125 ? -11.302 -1.963 1.948 1.00 93.56 125 GLU A O 1
ATOM 1036 N N . ILE A 1 126 ? -11.321 -2.554 -0.190 1.00 94.75 126 ILE A N 1
ATOM 1037 C CA . ILE A 1 126 ? -10.390 -1.480 -0.572 1.00 94.75 126 ILE A CA 1
ATOM 1038 C C . ILE A 1 126 ? -11.201 -0.213 -0.847 1.00 94.75 126 ILE A C 1
ATOM 1040 O O . ILE A 1 126 ? -11.745 -0.045 -1.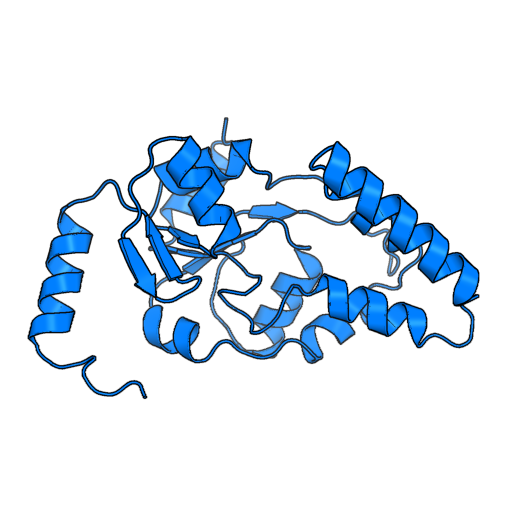946 1.00 94.75 126 ILE A O 1
ATOM 1044 N N . ILE A 1 127 ? -11.251 0.668 0.152 1.00 93.50 127 ILE A N 1
ATOM 1045 C CA . ILE A 1 127 ? -11.943 1.958 0.104 1.00 93.50 127 ILE A CA 1
ATOM 1046 C C . ILE A 1 127 ? -11.218 2.899 -0.848 1.00 93.50 127 ILE A C 1
ATOM 1048 O O . ILE A 1 127 ? -11.828 3.452 -1.764 1.00 93.50 127 ILE A O 1
ATOM 1052 N N . ALA A 1 128 ? -9.906 3.039 -0.661 1.00 92.69 128 ALA A N 1
ATOM 1053 C CA . ALA A 1 128 ? -9.067 3.884 -1.490 1.00 92.69 128 ALA A CA 1
ATOM 1054 C C . ALA A 1 128 ? -7.652 3.305 -1.577 1.00 92.69 128 ALA A C 1
ATOM 1056 O O . ALA A 1 128 ? -7.026 2.971 -0.575 1.00 92.69 128 ALA A O 1
ATOM 1057 N N . ALA A 1 129 ? -7.145 3.186 -2.795 1.00 93.50 129 ALA A N 1
ATOM 1058 C CA . ALA A 1 129 ? -5.765 2.826 -3.062 1.00 93.50 129 ALA A CA 1
ATOM 1059 C C . ALA A 1 129 ? -5.339 3.466 -4.377 1.00 93.50 129 ALA A C 1
ATOM 1061 O O . ALA A 1 129 ? -6.191 3.793 -5.202 1.00 93.50 129 ALA A O 1
ATOM 1062 N N . ASN A 1 130 ? -4.040 3.641 -4.577 1.00 93.06 130 ASN A N 1
ATOM 1063 C CA . ASN A 1 130 ? -3.539 4.186 -5.830 1.00 93.06 130 ASN A CA 1
ATOM 1064 C C . ASN A 1 130 ? -3.746 3.156 -6.953 1.00 93.06 130 ASN A C 1
ATOM 1066 O O . ASN A 1 130 ? -3.409 1.973 -6.802 1.00 93.06 130 ASN A O 1
ATOM 1070 N N . GLU A 1 131 ? -4.371 3.598 -8.045 1.00 93.69 131 GLU A N 1
ATOM 1071 C CA . GLU A 1 131 ? -4.867 2.726 -9.113 1.00 93.69 131 GLU A CA 1
ATOM 1072 C C . GLU A 1 131 ? -3.857 2.668 -10.256 1.00 93.69 131 GLU A C 1
ATOM 1074 O O . GLU A 1 131 ? -3.743 3.629 -11.024 1.00 93.69 131 GLU A O 1
ATOM 1079 N N . PRO A 1 132 ? -3.102 1.567 -10.391 1.00 92.44 132 PRO A N 1
ATOM 1080 C CA . PRO A 1 132 ? -2.217 1.395 -11.529 1.00 92.44 132 PRO A CA 1
ATOM 1081 C C . PRO A 1 132 ? -3.008 1.288 -12.844 1.00 92.44 132 PRO A C 1
ATOM 1083 O O . PRO A 1 132 ? -3.902 0.449 -12.963 1.00 92.44 132 PRO A O 1
ATOM 1086 N N . GLU A 1 133 ? -2.619 2.043 -13.872 1.00 95.06 133 GLU A N 1
ATOM 1087 C CA . GLU A 1 133 ? -3.077 1.813 -15.242 1.00 95.06 133 GLU A CA 1
ATOM 1088 C C . GLU A 1 133 ? -2.453 0.534 -15.828 1.00 95.06 133 GLU A C 1
ATOM 1090 O O . GLU A 1 133 ? -1.234 0.378 -15.939 1.00 95.06 133 GLU A O 1
ATOM 1095 N N . ILE A 1 134 ? -3.313 -0.399 -16.235 1.00 93.75 134 ILE A N 1
ATOM 1096 C CA . ILE A 1 134 ? -2.927 -1.685 -16.819 1.00 93.75 134 ILE A CA 1
ATOM 1097 C C . ILE A 1 134 ? -3.572 -1.808 -18.199 1.00 93.75 134 ILE A C 1
ATOM 1099 O O . ILE A 1 134 ? -4.794 -1.728 -18.327 1.00 93.75 134 ILE A O 1
ATOM 1103 N N . LEU A 1 135 ? -2.754 -2.072 -19.219 1.00 94.75 135 LEU A N 1
ATOM 1104 C CA . LEU A 1 135 ? -3.198 -2.370 -20.579 1.00 94.75 135 LEU A CA 1
ATOM 1105 C C . LEU A 1 135 ? -2.861 -3.827 -20.906 1.00 94.75 135 LEU A C 1
ATOM 1107 O O . LEU A 1 135 ? -1.696 -4.216 -20.982 1.00 94.75 135 LEU A O 1
ATOM 1111 N N . GLY A 1 136 ? -3.893 -4.656 -21.076 1.00 94.56 136 GLY A N 1
ATOM 1112 C CA . GLY A 1 136 ? -3.717 -6.102 -21.219 1.00 94.56 136 GLY A CA 1
ATOM 1113 C C . GLY A 1 136 ? -3.127 -6.719 -19.947 1.00 94.56 136 GLY A C 1
ATOM 111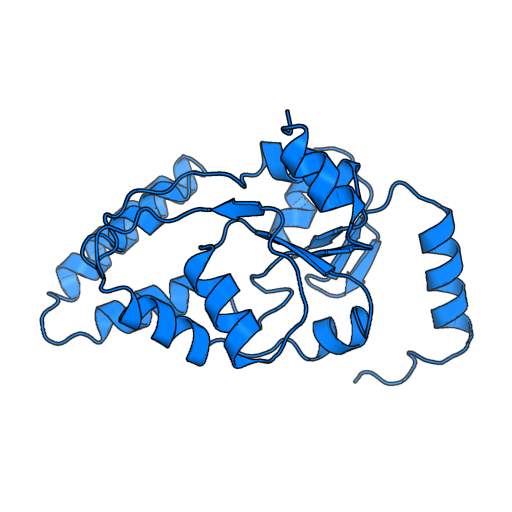4 O O . GLY A 1 136 ? -3.724 -6.625 -18.876 1.00 94.56 136 GLY A O 1
ATOM 1115 N N . ASP A 1 137 ? -1.963 -7.359 -20.058 1.00 92.44 137 ASP A N 1
ATOM 1116 C CA . ASP A 1 137 ? -1.223 -7.930 -18.929 1.00 92.44 137 ASP A CA 1
ATOM 1117 C C . ASP A 1 137 ? -0.017 -7.080 -18.506 1.00 92.44 137 ASP A C 1
ATOM 1119 O O . ASP A 1 137 ? 0.826 -7.575 -17.756 1.00 92.44 137 ASP A O 1
ATOM 1123 N N . ILE A 1 138 ? 0.069 -5.821 -18.951 1.00 90.62 138 ILE A N 1
ATOM 1124 C CA . ILE A 1 138 ? 1.231 -4.949 -18.754 1.00 90.62 138 ILE A CA 1
ATOM 1125 C C . ILE A 1 138 ? 0.833 -3.678 -18.002 1.00 90.62 138 ILE A C 1
ATOM 1127 O O . ILE A 1 138 ? -0.160 -3.024 -18.314 1.00 90.62 138 ILE A O 1
ATOM 1131 N N . TYR A 1 139 ? 1.641 -3.316 -17.013 1.00 90.06 139 TYR A N 1
ATOM 1132 C CA . TYR A 1 139 ? 1.551 -2.051 -16.307 1.00 90.06 139 TYR A CA 1
ATOM 113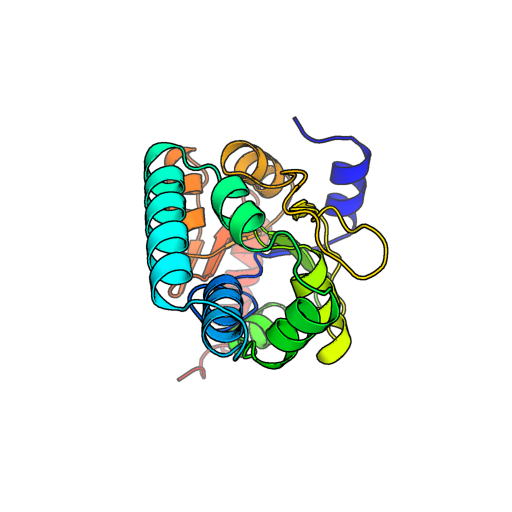3 C C . TYR A 1 139 ? 2.196 -0.928 -17.127 1.00 90.06 139 TYR A C 1
ATOM 1135 O O . TYR A 1 139 ? 3.338 -1.064 -17.570 1.00 90.06 139 TYR A O 1
ATOM 1143 N N . THR A 1 140 ? 1.490 0.183 -17.333 1.00 91.12 140 THR A N 1
ATOM 1144 C CA . THR A 1 140 ? 1.975 1.267 -18.211 1.00 91.12 140 THR A CA 1
ATOM 1145 C C . THR A 1 140 ? 2.986 2.182 -17.525 1.00 91.12 140 THR A C 1
ATOM 1147 O O . THR A 1 140 ? 3.769 2.847 -18.201 1.00 91.12 140 THR A O 1
ATOM 1150 N N . GLY A 1 141 ? 3.013 2.185 -16.190 1.00 87.56 141 GLY A N 1
ATOM 1151 C CA . GLY A 1 141 ? 3.760 3.150 -15.381 1.00 87.56 141 GLY A CA 1
ATOM 1152 C C . GLY A 1 141 ? 2.894 4.300 -14.864 1.00 87.56 141 GLY A C 1
ATOM 1153 O O . GLY A 1 141 ? 3.266 4.917 -13.870 1.00 87.56 141 GLY A O 1
ATOM 1154 N N . ASN A 1 142 ? 1.721 4.533 -15.461 1.00 92.62 142 ASN A N 1
ATOM 1155 C CA . ASN A 1 142 ? 0.789 5.567 -15.014 1.00 92.62 142 ASN A CA 1
ATOM 1156 C C . ASN A 1 142 ? -0.057 5.079 -13.837 1.00 92.62 142 ASN A C 1
ATOM 1158 O O . ASN A 1 142 ? -0.478 3.923 -13.789 1.00 92.62 142 ASN A O 1
ATOM 1162 N N . VAL A 1 143 ? -0.360 5.987 -12.913 1.00 92.38 143 VAL A N 1
ATOM 1163 C CA . VAL A 1 143 ? -1.166 5.705 -11.723 1.00 92.38 143 VAL A CA 1
ATOM 1164 C C . VAL A 1 143 ? -2.127 6.858 -11.447 1.00 92.38 143 VAL A C 1
ATOM 1166 O O . VAL A 1 143 ? -1.739 8.029 -11.508 1.00 92.38 143 VAL A O 1
ATOM 1169 N N . ASP A 1 144 ? -3.374 6.533 -11.111 1.00 93.06 144 ASP A N 1
ATOM 1170 C CA . ASP A 1 144 ? -4.289 7.505 -10.519 1.00 93.06 144 ASP A CA 1
ATOM 1171 C C . ASP A 1 144 ? -4.058 7.566 -9.001 1.00 93.06 144 ASP A C 1
ATOM 1173 O O . ASP A 1 144 ? -4.211 6.573 -8.280 1.00 93.06 144 ASP A O 1
ATOM 1177 N N . ILE A 1 145 ? -3.637 8.739 -8.518 1.00 89.56 145 ILE A N 1
ATOM 1178 C CA . ILE A 1 145 ? -3.305 8.964 -7.108 1.00 89.56 145 ILE A CA 1
ATOM 1179 C C . ILE A 1 145 ? -4.578 9.310 -6.341 1.00 89.56 145 ILE A C 1
ATOM 1181 O O . ILE A 1 145 ? -4.981 10.474 -6.195 1.00 89.56 145 ILE A O 1
ATOM 1185 N N . ILE A 1 146 ? -5.214 8.265 -5.827 1.00 88.56 146 ILE A N 1
ATOM 1186 C CA . ILE A 1 146 ? -6.418 8.365 -5.006 1.00 88.56 146 ILE A CA 1
ATOM 1187 C C . ILE A 1 146 ? -6.061 8.693 -3.558 1.00 88.56 146 ILE A C 1
ATOM 1189 O O . ILE A 1 146 ? -6.784 9.466 -2.935 1.00 88.56 146 ILE A O 1
ATOM 1193 N N . VAL A 1 147 ? -4.951 8.166 -3.037 1.00 87.25 147 VAL A N 1
ATOM 1194 C CA . VAL A 1 147 ? -4.513 8.392 -1.654 1.00 87.25 147 VAL A CA 1
ATOM 1195 C C . VAL A 1 147 ? -3.174 9.122 -1.656 1.00 87.25 147 VAL A C 1
ATOM 1197 O O . VAL A 1 147 ? -2.177 8.636 -2.187 1.00 87.25 147 VAL A O 1
ATOM 1200 N N . ASN A 1 148 ? -3.172 10.301 -1.041 1.00 85.56 148 ASN A N 1
ATOM 1201 C CA . ASN A 1 148 ? -2.005 11.121 -0.726 1.00 85.56 148 ASN A CA 1
ATOM 1202 C C . ASN A 1 148 ? -2.200 11.737 0.672 1.00 85.56 148 ASN A C 1
ATOM 1204 O O . ASN A 1 148 ? -3.253 11.539 1.280 1.00 85.56 148 ASN A O 1
ATOM 1208 N N . ASN A 1 149 ? -1.216 12.482 1.172 1.00 78.94 149 ASN A N 1
ATOM 1209 C CA . ASN A 1 149 ? -1.253 13.019 2.537 1.00 78.94 149 ASN A CA 1
ATOM 1210 C C . ASN A 1 149 ? -2.482 13.916 2.787 1.00 78.94 149 ASN A C 1
ATOM 1212 O O . ASN A 1 149 ? -3.142 13.770 3.812 1.00 78.94 149 ASN A O 1
ATOM 1216 N N . ASP A 1 150 ? -2.859 14.763 1.824 1.00 76.50 150 ASP A N 1
ATOM 1217 C CA . ASP A 1 150 ? -4.023 15.653 1.960 1.00 76.50 150 ASP A CA 1
ATOM 1218 C C . ASP A 1 150 ? -5.343 14.877 2.056 1.00 76.50 150 ASP A C 1
ATOM 1220 O O . ASP A 1 150 ? -6.192 15.154 2.903 1.00 76.50 150 ASP A O 1
ATOM 1224 N N . LYS A 1 151 ? -5.527 13.876 1.186 1.00 82.38 151 LYS A N 1
ATOM 1225 C CA . LYS A 1 151 ? -6.747 13.057 1.160 1.00 82.38 151 LYS A CA 1
ATOM 1226 C C . LYS A 1 151 ? -6.791 12.071 2.323 1.00 82.38 151 LYS A C 1
ATOM 1228 O O . LYS A 1 151 ? -7.882 11.729 2.767 1.00 82.38 151 LYS A O 1
ATOM 1233 N N . LEU A 1 152 ? -5.635 11.630 2.824 1.00 82.00 152 LEU A N 1
ATOM 1234 C CA . LEU A 1 152 ? -5.535 10.762 3.995 1.00 82.00 152 LEU A CA 1
ATOM 1235 C C . LEU A 1 152 ? -6.271 11.375 5.184 1.00 82.00 152 LEU A C 1
ATOM 1237 O O . LEU A 1 152 ? -7.122 10.723 5.778 1.00 82.00 152 LEU A O 1
ATOM 1241 N N . VAL A 1 153 ? -6.008 12.650 5.465 1.00 78.94 153 VAL A N 1
ATOM 1242 C CA . VAL A 1 153 ? -6.668 13.393 6.545 1.00 78.94 153 VAL A CA 1
ATOM 1243 C C . VAL A 1 153 ? -8.190 13.391 6.378 1.00 78.94 153 VAL A C 1
ATOM 1245 O O . VAL A 1 153 ? -8.910 13.168 7.352 1.00 78.94 153 VAL A O 1
ATOM 1248 N N . ASP A 1 154 ? -8.688 13.603 5.154 1.00 82.50 154 ASP A N 1
ATOM 1249 C CA . ASP A 1 154 ? -10.125 13.551 4.859 1.00 82.50 154 ASP A CA 1
ATOM 1250 C C . ASP A 1 154 ? -10.706 12.154 5.154 1.00 82.50 154 ASP A C 1
ATOM 1252 O O . ASP A 1 154 ? -11.768 12.056 5.762 1.00 82.50 154 ASP A O 1
ATOM 1256 N N . PHE A 1 155 ? -10.017 11.072 4.768 1.00 84.44 155 PHE A N 1
ATOM 1257 C CA . PHE A 1 155 ? -10.467 9.700 5.042 1.00 84.44 155 PHE A CA 1
ATOM 1258 C C . PHE A 1 155 ? -10.542 9.403 6.547 1.00 84.44 155 PHE A C 1
ATOM 1260 O O . PHE A 1 155 ? -11.515 8.812 7.011 1.00 84.44 155 PHE A O 1
ATOM 1267 N N . VAL A 1 156 ? -9.536 9.843 7.309 1.00 77.12 156 VAL A N 1
ATOM 1268 C CA . VAL A 1 156 ? -9.428 9.590 8.756 1.00 77.12 156 VAL A CA 1
ATOM 1269 C C . VAL A 1 156 ? -10.476 10.352 9.567 1.00 77.12 156 VAL A C 1
ATOM 1271 O O . VAL A 1 156 ? -10.930 9.874 10.600 1.00 77.12 156 VAL A O 1
ATOM 1274 N N . LYS A 1 157 ? -10.905 11.536 9.123 1.00 77.00 157 LYS A N 1
ATOM 1275 C CA . LYS A 1 157 ? -11.937 12.304 9.843 1.00 77.00 157 LYS A CA 1
ATOM 1276 C C . LYS A 1 157 ? -13.305 11.621 9.856 1.00 77.00 157 LYS A C 1
ATOM 1278 O O . LYS A 1 157 ? -14.094 11.880 10.762 1.00 77.00 157 LYS A O 1
ATOM 1283 N N . GLU A 1 158 ? -13.585 10.782 8.866 1.00 80.38 158 GLU A N 1
ATOM 1284 C CA . GLU A 1 158 ? -14.894 10.150 8.674 1.00 80.38 158 GLU A CA 1
ATOM 1285 C C . GLU A 1 158 ? -15.038 8.824 9.443 1.00 80.38 158 GLU A C 1
ATOM 1287 O O . GLU A 1 158 ? -16.159 8.360 9.667 1.00 80.38 158 GLU A O 1
ATOM 1292 N N . LYS A 1 159 ? -13.927 8.181 9.835 1.00 78.25 159 LYS A N 1
ATOM 1293 C CA . LYS A 1 159 ? -13.938 6.842 10.445 1.00 78.25 159 LYS A CA 1
ATOM 1294 C C . LYS A 1 159 ? -12.650 6.536 11.218 1.00 78.25 159 LYS A C 1
ATOM 1296 O O . LYS A 1 159 ? -11.600 7.091 10.918 1.00 78.25 159 LYS A O 1
ATOM 1301 N N . ASP A 1 160 ? -12.719 5.586 12.149 1.00 71.75 160 ASP A N 1
ATOM 1302 C CA . ASP A 1 160 ? -11.564 5.122 12.923 1.00 71.75 160 ASP A CA 1
ATOM 1303 C C . ASP A 1 160 ? -10.465 4.568 12.012 1.00 71.75 160 ASP A C 1
ATOM 1305 O O . ASP A 1 160 ? -10.741 3.698 11.193 1.00 71.75 160 ASP A O 1
ATOM 1309 N N . TYR A 1 161 ? -9.223 5.040 12.155 1.00 74.88 161 TYR A N 1
ATOM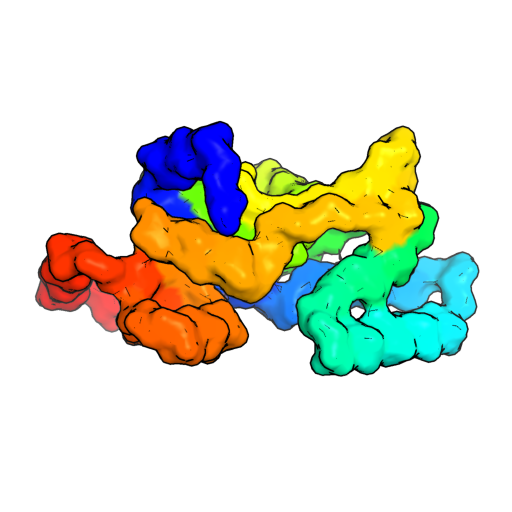 1310 C CA . TYR A 1 161 ? -8.110 4.660 11.273 1.00 74.88 161 TYR A CA 1
ATOM 1311 C C . TYR A 1 161 ? -6.940 4.027 12.028 1.00 74.88 161 TYR A C 1
ATOM 1313 O O . TYR A 1 161 ? -6.477 4.606 13.012 1.00 74.88 161 TYR A O 1
ATOM 1321 N N . ILE A 1 162 ? -6.454 2.878 11.530 1.00 67.69 162 ILE A N 1
ATOM 1322 C CA . ILE A 1 162 ? -5.229 2.192 11.970 1.00 67.69 162 ILE A CA 1
ATOM 1323 C C . ILE A 1 162 ? -4.074 2.542 11.034 1.00 67.69 162 ILE A C 1
ATOM 1325 O O . ILE A 1 162 ? -4.060 2.115 9.877 1.00 67.69 162 ILE A O 1
ATOM 1329 N N . CYS A 1 163 ? -3.094 3.282 11.548 1.00 70.19 163 CYS A N 1
ATOM 1330 C CA . CYS A 1 163 ? -2.003 3.829 10.744 1.00 70.19 163 CYS A CA 1
ATOM 1331 C C . CYS A 1 163 ? -0.606 3.479 11.270 1.00 70.19 163 CYS A C 1
ATOM 1333 O O . CYS A 1 163 ? -0.459 3.145 12.448 1.00 70.19 163 CYS A O 1
ATOM 1335 N N . GLY A 1 164 ? 0.396 3.578 10.386 1.00 68.81 164 GLY A N 1
ATOM 1336 C CA . GLY A 1 164 ? 1.820 3.463 10.702 1.00 68.81 164 GLY A CA 1
ATOM 1337 C C . GLY A 1 164 ? 2.391 4.727 11.359 1.00 68.81 164 GLY A C 1
ATOM 1338 O O . GLY A 1 164 ? 1.657 5.664 11.677 1.00 68.81 164 GLY A O 1
ATOM 1339 N N . ASP A 1 165 ? 3.708 4.748 11.597 1.00 70.00 165 ASP A N 1
ATOM 1340 C CA . ASP A 1 165 ? 4.382 5.888 12.241 1.00 70.00 165 ASP A CA 1
ATOM 1341 C C . ASP A 1 165 ? 4.430 7.134 11.322 1.00 70.00 165 ASP A C 1
ATOM 1343 O O . ASP A 1 165 ? 4.236 8.242 11.815 1.00 70.00 165 ASP A O 1
ATOM 1347 N N . GLU A 1 166 ? 4.595 6.974 10.000 1.00 71.94 166 GLU A N 1
ATOM 1348 C CA . GLU A 1 166 ? 4.609 8.099 9.039 1.00 71.94 166 GLU A CA 1
ATOM 1349 C C . GLU A 1 166 ? 3.237 8.789 8.956 1.00 71.94 166 GLU A C 1
ATOM 1351 O O . GLU A 1 166 ? 3.126 10.008 9.089 1.00 71.94 166 GLU A O 1
ATOM 1356 N N . GLU A 1 167 ? 2.160 8.015 8.796 1.00 75.56 167 GLU A N 1
ATOM 1357 C CA . GLU A 1 167 ? 0.796 8.548 8.781 1.00 75.56 167 GLU A CA 1
ATOM 1358 C C . GLU A 1 167 ? 0.441 9.240 10.098 1.00 75.56 167 GLU A C 1
ATOM 1360 O O . GLU A 1 167 ? -0.291 10.227 10.096 1.00 75.56 167 GLU A O 1
ATOM 1365 N N . LYS A 1 168 ? 0.980 8.765 11.222 1.00 74.50 168 LYS A N 1
ATOM 1366 C CA . LYS A 1 168 ? 0.768 9.398 12.521 1.00 74.50 168 LYS A CA 1
ATOM 1367 C C . LYS A 1 168 ? 1.396 10.792 12.578 1.00 74.50 168 LYS A C 1
ATOM 1369 O O . LYS A 1 168 ? 0.727 11.722 13.017 1.00 74.50 168 LYS A O 1
ATOM 1374 N N . GLU A 1 169 ? 2.630 10.953 12.100 1.00 75.94 169 GLU A N 1
ATOM 1375 C CA . GLU A 1 169 ? 3.287 12.268 12.019 1.00 75.94 169 GLU A CA 1
ATOM 1376 C C . GLU A 1 169 ? 2.495 13.241 11.137 1.00 75.94 169 GLU A C 1
ATOM 1378 O O . GLU A 1 169 ? 2.313 14.405 11.506 1.00 75.94 169 GLU A O 1
ATOM 1383 N N . ILE A 1 170 ? 1.951 12.750 10.016 1.00 76.12 170 ILE A N 1
ATOM 1384 C CA . ILE A 1 170 ? 1.049 13.530 9.160 1.00 76.12 170 ILE A CA 1
ATOM 1385 C C . ILE A 1 170 ? -0.164 13.985 9.981 1.00 76.12 170 ILE A C 1
ATOM 1387 O O . ILE A 1 170 ? -0.422 15.182 10.078 1.00 76.12 170 ILE A O 1
ATOM 1391 N N . LEU A 1 171 ? -0.890 13.059 10.613 1.00 75.50 171 LEU A N 1
ATOM 1392 C CA . LEU A 1 171 ? -2.126 13.357 11.347 1.00 75.50 171 LEU A CA 1
ATOM 1393 C C . LEU A 1 171 ? -1.910 14.302 12.541 1.00 75.50 171 LEU A C 1
ATOM 1395 O O . LEU A 1 171 ? -2.721 15.210 12.745 1.00 75.50 171 LEU A O 1
ATOM 1399 N N . GLU A 1 172 ? -0.807 14.148 13.278 1.00 75.31 172 GLU A N 1
ATOM 1400 C CA . GLU A 1 172 ? -0.407 15.057 14.363 1.00 75.31 172 GLU A CA 1
ATOM 1401 C C . GLU A 1 172 ? -0.150 16.477 13.840 1.00 75.31 172 GLU A C 1
ATOM 1403 O O . GLU A 1 172 ? -0.597 17.449 14.454 1.00 75.31 172 GLU A O 1
ATOM 1408 N N . GLY A 1 173 ? 0.472 16.612 12.662 1.00 76.69 173 GLY A N 1
ATOM 1409 C CA . GLY A 1 173 ? 0.645 17.900 11.983 1.00 76.69 173 GLY A CA 1
ATOM 1410 C C . GLY A 1 173 ? -0.676 18.605 11.640 1.00 76.69 173 GLY A C 1
ATOM 1411 O O . GLY A 1 173 ? -0.723 19.834 11.596 1.00 76.69 173 GLY A O 1
ATOM 1412 N N . PHE A 1 174 ? -1.763 17.847 11.465 1.00 71.75 174 PHE A N 1
ATOM 1413 C CA . PHE A 1 174 ? -3.117 18.367 11.228 1.00 71.75 174 PHE A CA 1
ATOM 1414 C C . PHE A 1 174 ? -3.981 18.456 12.501 1.00 71.75 174 PHE A C 1
ATOM 1416 O O . PHE A 1 174 ? -5.172 18.763 12.406 1.00 71.75 174 PHE A O 1
ATOM 1423 N N . GLY A 1 175 ? -3.404 18.214 13.685 1.00 67.75 175 GLY A N 1
ATOM 1424 C CA . GLY A 1 175 ? -4.099 18.309 14.973 1.00 67.75 175 GLY A CA 1
ATOM 1425 C C . GLY A 1 175 ? -5.129 17.203 15.217 1.00 67.75 175 GLY A C 1
ATOM 1426 O O . GLY A 1 175 ? -6.095 17.421 15.948 1.00 67.75 175 GLY A O 1
ATOM 1427 N N . ILE A 1 176 ? -4.969 16.040 14.580 1.00 68.56 176 ILE A N 1
ATOM 1428 C CA . ILE A 1 176 ? -5.818 14.869 14.821 1.00 68.56 176 ILE A CA 1
ATOM 1429 C C . ILE A 1 176 ? -5.184 14.025 15.928 1.00 68.56 176 ILE A C 1
ATOM 1431 O O . ILE A 1 176 ? -4.119 13.437 15.745 1.00 68.56 176 ILE A O 1
ATOM 1435 N N . ASP A 1 177 ? -5.867 13.945 17.071 1.00 60.25 177 ASP A N 1
ATOM 1436 C CA . ASP A 1 177 ? -5.429 13.134 18.204 1.00 60.25 177 ASP A CA 1
ATOM 1437 C C . ASP A 1 177 ? -5.480 11.639 17.864 1.00 60.25 177 ASP A C 1
ATOM 1439 O O . ASP A 1 177 ? -6.530 11.082 17.525 1.00 60.25 177 ASP A O 1
ATOM 1443 N N . SER A 1 178 ? -4.346 10.964 18.039 1.00 60.72 178 SER A N 1
ATOM 1444 C CA . SER A 1 178 ? -4.216 9.521 17.864 1.00 60.72 178 SER A CA 1
ATOM 1445 C C . SER A 1 178 ? -3.814 8.855 19.182 1.00 60.72 178 SER A C 1
ATOM 1447 O O . SER A 1 178 ? -2.992 9.374 19.939 1.00 60.72 178 SER A O 1
ATOM 1449 N N . ILE A 1 179 ? -4.404 7.700 19.498 1.00 56.38 179 ILE A N 1
ATOM 1450 C CA . ILE A 1 179 ? -3.960 6.888 20.637 1.00 56.38 179 ILE A CA 1
ATOM 1451 C C . ILE A 1 179 ? -2.962 5.861 20.128 1.00 56.38 179 ILE A C 1
ATOM 1453 O O . ILE A 1 179 ? -3.312 4.985 19.338 1.00 56.38 179 ILE A O 1
ATOM 1457 N N . LYS A 1 180 ? -1.729 5.938 20.634 1.00 53.19 180 LYS A N 1
ATOM 1458 C CA . LYS A 1 180 ? -0.700 4.923 20.407 1.00 53.19 180 LYS A CA 1
ATOM 1459 C C . LYS A 1 180 ? -1.061 3.640 21.143 1.00 53.19 180 LYS A C 1
ATOM 1461 O O . LYS A 1 180 ? -0.998 3.596 22.369 1.00 53.19 180 LYS A O 1
ATOM 1466 N N . LEU A 1 181 ? -1.401 2.595 20.393 1.00 51.81 181 LEU A N 1
ATOM 1467 C CA . LEU A 1 181 ? -1.523 1.248 20.944 1.00 51.81 181 LEU A CA 1
ATOM 1468 C C . LEU A 1 181 ? -0.158 0.555 20.986 1.00 51.81 181 LEU A C 1
ATOM 1470 O O . LEU A 1 181 ? 0.110 -0.177 21.936 1.00 51.81 181 LEU A O 1
ATOM 1474 N N . ASP A 1 182 ? 0.694 0.802 19.976 1.00 42.16 182 ASP A N 1
ATOM 1475 C CA . ASP A 1 182 ? 2.111 0.394 19.895 1.00 42.16 182 ASP A CA 1
ATOM 1476 C C . ASP A 1 182 ? 2.831 1.057 18.696 1.00 42.16 182 ASP A C 1
ATOM 1478 O O . ASP A 1 182 ? 2.231 1.875 18.001 1.00 42.16 182 ASP A O 1
ATOM 1482 N N . LYS A 1 183 ? 4.110 0.729 18.433 1.00 42.12 183 LYS A N 1
ATOM 1483 C CA . LYS A 1 183 ? 4.846 1.101 17.206 1.00 42.12 183 LYS A CA 1
ATOM 1484 C C . LYS A 1 183 ? 4.013 0.788 15.960 1.00 42.12 183 LYS A C 1
ATOM 1486 O O . LYS A 1 183 ? 3.668 -0.374 15.736 1.00 42.12 183 LYS A O 1
ATOM 1491 N N . GLY A 1 184 ? 3.725 1.824 15.171 1.00 42.19 184 GLY A N 1
ATOM 1492 C CA . GLY A 1 184 ? 2.970 1.722 13.925 1.00 42.19 184 GLY A CA 1
ATOM 1493 C C . GLY A 1 184 ? 1.514 1.270 14.068 1.00 42.19 184 GLY A C 1
ATOM 1494 O O . GLY A 1 184 ? 0.982 0.706 13.119 1.00 42.19 184 GLY A O 1
ATOM 1495 N N . ILE A 1 185 ? 0.889 1.424 15.246 1.00 54.47 185 ILE A N 1
ATOM 1496 C CA . ILE A 1 185 ? -0.537 1.124 15.447 1.00 54.47 185 ILE A CA 1
ATOM 1497 C C . ILE A 1 185 ? -1.161 2.221 16.293 1.00 54.47 185 ILE A C 1
ATOM 1499 O O . ILE A 1 185 ? -1.013 2.261 17.521 1.00 54.47 185 ILE A O 1
ATOM 1503 N N . TYR A 1 186 ? -1.907 3.078 15.616 1.00 57.38 186 TYR A N 1
ATOM 1504 C CA . TYR A 1 186 ? -2.632 4.170 16.237 1.00 57.38 186 TYR A CA 1
ATOM 1505 C C . TYR A 1 186 ? -4.112 4.026 15.945 1.00 57.38 186 TYR A C 1
ATOM 1507 O O . TYR A 1 186 ? -4.468 3.695 14.824 1.00 57.38 186 TYR A O 1
ATOM 1515 N N . ILE A 1 187 ? -4.964 4.268 16.938 1.00 56.22 187 ILE A N 1
ATOM 1516 C CA . ILE A 1 187 ? -6.391 4.480 16.694 1.00 56.22 187 ILE A CA 1
ATOM 1517 C C . ILE A 1 187 ? -6.604 5.983 16.663 1.00 56.22 187 ILE A C 1
ATOM 1519 O O . ILE A 1 187 ? -6.426 6.664 17.677 1.00 56.22 187 ILE A O 1
ATOM 1523 N N . CYS A 1 188 ? -6.973 6.496 15.498 1.00 53.12 188 CYS A N 1
ATOM 1524 C CA . CYS A 1 188 ? -7.405 7.878 15.362 1.00 53.12 188 CYS A CA 1
ATOM 1525 C C . CYS A 1 188 ? -8.919 7.908 15.524 1.00 53.12 188 CYS A C 1
ATOM 1527 O O . CYS A 1 188 ? -9.622 7.360 14.679 1.00 53.12 188 CYS A O 1
ATOM 1529 N N . SER A 1 189 ? -9.423 8.516 16.598 1.00 53.84 189 SER A N 1
ATOM 1530 C CA . SER A 1 189 ? -10.853 8.794 16.702 1.00 53.84 189 SER A CA 1
ATOM 1531 C C . SER A 1 189 ? -11.146 10.061 17.505 1.00 53.84 189 SER A C 1
ATOM 1533 O O . SER A 1 189 ? -10.717 10.245 18.650 1.00 53.84 189 SER A O 1
ATOM 1535 N N . ASN A 1 190 ? -11.968 10.913 16.886 1.00 49.44 190 ASN A N 1
ATOM 1536 C CA . ASN A 1 190 ? -12.719 11.994 17.530 1.00 49.44 190 ASN A CA 1
ATOM 1537 C C . ASN A 1 190 ? -13.944 11.462 18.308 1.00 49.44 190 ASN A C 1
ATOM 1539 O O . ASN A 1 190 ? -14.763 12.249 18.778 1.00 49.44 190 ASN A O 1
ATOM 1543 N N . GLN A 1 191 ? -14.094 10.140 18.462 1.00 45.44 191 GLN A N 1
ATOM 1544 C CA . GLN A 1 191 ? -15.204 9.520 19.183 1.00 45.44 191 GLN A CA 1
ATOM 1545 C C . GLN A 1 191 ? -14.741 9.001 20.549 1.00 45.44 191 GLN A C 1
ATOM 1547 O O . GLN A 1 191 ? -14.013 8.013 20.655 1.00 45.44 191 GLN A O 1
ATOM 1552 N N . LYS A 1 192 ? -15.183 9.684 21.613 1.00 44.41 192 LYS A N 1
ATOM 1553 C CA . LYS A 1 192 ? -14.969 9.283 23.016 1.00 44.41 192 LYS A CA 1
ATOM 1554 C C . LYS A 1 192 ? -15.422 7.841 23.300 1.00 44.41 192 LYS A C 1
ATOM 1556 O O . LYS A 1 192 ? -14.766 7.154 24.075 1.00 44.41 192 LYS A O 1
ATOM 1561 N N . ASP A 1 193 ? -16.463 7.367 22.621 1.00 44.84 193 ASP A N 1
ATOM 1562 C CA . ASP A 1 193 ? -17.135 6.102 22.947 1.00 44.84 193 ASP A CA 1
ATOM 1563 C C . ASP A 1 193 ? -16.317 4.853 22.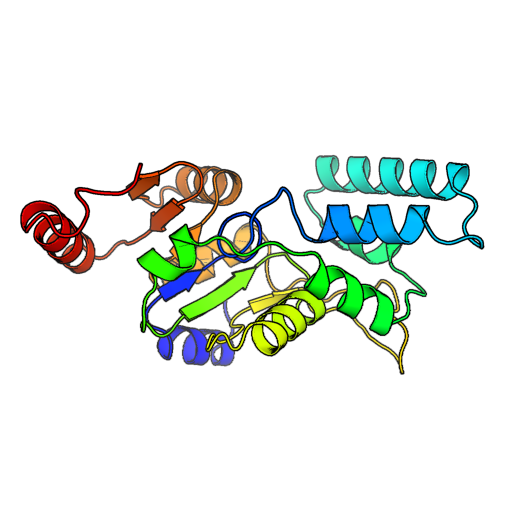563 1.00 44.84 193 ASP A C 1
ATOM 1565 O O . ASP A 1 193 ? -16.390 3.824 23.239 1.00 44.84 193 ASP A O 1
ATOM 1569 N N . PHE A 1 194 ? -15.473 4.922 21.524 1.00 48.03 194 PHE A N 1
ATOM 1570 C CA . PHE A 1 194 ? -14.553 3.821 21.201 1.00 48.03 194 PHE A CA 1
ATOM 1571 C C . PHE A 1 194 ? -13.366 3.784 22.169 1.00 48.03 194 PHE A C 1
ATOM 1573 O O . PHE A 1 194 ? -12.922 2.705 22.562 1.00 48.03 194 PHE A O 1
ATOM 1580 N N . LYS A 1 195 ? -12.889 4.959 22.619 1.00 48.88 195 LYS A N 1
ATOM 1581 C CA . LYS A 1 195 ? -11.853 5.051 23.660 1.00 48.88 195 LYS A CA 1
ATOM 1582 C C . LYS A 1 195 ? -12.340 4.349 24.929 1.00 48.88 195 LYS A C 1
ATOM 1584 O O . LYS A 1 195 ? -11.630 3.495 25.451 1.00 48.88 195 LYS A O 1
ATOM 1589 N N . GLU A 1 196 ? -13.563 4.637 25.373 1.00 46.75 196 GLU A N 1
ATOM 1590 C CA . GLU A 1 196 ? -14.152 4.018 26.567 1.00 46.75 196 GLU A CA 1
ATOM 1591 C C . GLU A 1 196 ? -14.323 2.496 26.427 1.00 46.75 196 GLU A C 1
ATOM 1593 O O . GLU A 1 196 ? -13.876 1.756 27.304 1.00 46.75 196 GLU A O 1
ATOM 1598 N N . ASN A 1 197 ? -14.850 2.001 25.301 1.00 45.56 197 ASN A N 1
ATOM 1599 C CA . ASN A 1 197 ? -14.987 0.556 25.069 1.00 45.56 197 ASN A CA 1
ATOM 1600 C C . ASN A 1 197 ? -13.633 -0.172 24.949 1.00 45.56 197 ASN A C 1
ATOM 1602 O O . ASN A 1 197 ? -13.482 -1.283 25.458 1.00 45.56 197 ASN A O 1
ATOM 1606 N N . TYR A 1 198 ? -12.621 0.453 24.339 1.00 50.06 198 TYR A N 1
ATOM 1607 C CA . TYR A 1 198 ? -11.268 -0.104 24.253 1.00 50.06 198 TYR A CA 1
ATOM 1608 C C . TYR A 1 198 ? -10.585 -0.185 25.630 1.00 50.06 198 TYR A C 1
ATOM 1610 O O . TYR A 1 198 ? -9.968 -1.202 25.957 1.00 50.06 198 TYR A O 1
ATOM 1618 N N . TYR A 1 199 ? -10.730 0.847 26.471 1.00 49.56 199 TYR A N 1
ATOM 1619 C CA . TYR A 1 199 ? -10.214 0.821 27.845 1.00 49.56 199 TYR A CA 1
ATOM 1620 C C . TYR A 1 199 ? -10.902 -0.253 28.700 1.00 49.56 199 TYR A C 1
ATOM 1622 O O . TYR A 1 199 ? -10.208 -0.954 29.438 1.00 49.56 199 TYR A O 1
ATOM 1630 N N . ILE A 1 200 ? -12.216 -0.454 28.540 1.00 45.28 200 ILE A N 1
ATOM 1631 C CA . ILE A 1 200 ? -12.961 -1.548 29.192 1.00 45.28 200 ILE A CA 1
ATOM 1632 C C . ILE A 1 200 ? -12.415 -2.920 28.747 1.00 45.28 200 ILE A C 1
ATOM 1634 O O . ILE A 1 200 ? -12.139 -3.795 29.570 1.00 45.28 200 ILE A O 1
ATOM 1638 N N . MET A 1 201 ? -12.139 -3.099 27.451 1.00 42.97 201 MET A N 1
ATOM 1639 C CA . MET A 1 201 ? -11.550 -4.341 26.930 1.00 42.97 201 MET A CA 1
ATOM 1640 C C . MET A 1 201 ? -10.127 -4.622 27.453 1.00 42.97 201 MET A C 1
ATOM 1642 O O . MET A 1 201 ? -9.743 -5.792 27.566 1.00 42.97 201 MET A O 1
ATOM 1646 N N . GLN A 1 202 ? -9.344 -3.590 27.791 1.00 45.22 202 GLN A N 1
ATOM 1647 C CA . GLN A 1 202 ? -8.036 -3.754 28.438 1.00 45.22 202 GLN A CA 1
ATOM 1648 C C . GLN A 1 202 ? -8.138 -4.043 29.944 1.00 45.22 202 GLN A C 1
ATOM 1650 O O . GLN A 1 202 ? -7.361 -4.859 30.453 1.00 45.22 202 GLN A O 1
ATOM 1655 N N . SER A 1 203 ? -9.087 -3.426 30.660 1.00 43.69 203 SER A N 1
ATOM 1656 C CA . SER A 1 203 ? -9.290 -3.664 32.099 1.00 43.69 203 SER A CA 1
ATOM 1657 C C . SER A 1 203 ? -9.789 -5.075 32.412 1.00 43.69 203 SER A C 1
ATOM 1659 O O . SER A 1 203 ? -9.437 -5.627 33.454 1.00 43.69 203 SER A O 1
ATOM 1661 N N . ASP A 1 204 ? -10.501 -5.703 31.474 1.00 43.94 204 ASP A N 1
ATOM 1662 C CA . ASP A 1 204 ? -11.016 -7.074 31.596 1.00 43.94 204 ASP A CA 1
ATOM 1663 C C . ASP A 1 204 ? -9.935 -8.160 31.398 1.00 43.94 204 ASP A C 1
ATOM 1665 O O . ASP A 1 204 ? -10.227 -9.357 31.374 1.00 43.94 204 ASP A O 1
ATOM 1669 N N . GLY A 1 205 ? -8.664 -7.774 31.227 1.00 37.59 205 GLY A N 1
ATOM 1670 C CA . GLY A 1 205 ? -7.524 -8.696 31.198 1.00 37.59 205 GLY A CA 1
ATOM 1671 C C . GLY A 1 205 ? -7.362 -9.517 29.914 1.00 37.59 205 GLY A C 1
ATOM 1672 O O . GLY A 1 205 ? -6.420 -10.304 29.818 1.00 37.59 205 GLY A O 1
ATOM 1673 N N . LYS A 1 206 ? -8.203 -9.314 28.892 1.00 44.00 206 LYS A N 1
ATOM 1674 C CA . LYS A 1 206 ? -8.165 -10.081 27.628 1.00 44.00 206 LYS A CA 1
ATOM 1675 C C . LYS A 1 206 ? -6.936 -9.813 26.745 1.00 44.00 206 LYS A C 1
ATOM 1677 O O . LYS A 1 206 ? -6.675 -10.592 25.836 1.00 44.00 206 LYS A O 1
ATOM 1682 N N . PHE A 1 207 ? -6.163 -8.763 27.028 1.00 39.84 207 PHE A N 1
ATOM 1683 C CA . PHE A 1 207 ? -4.952 -8.391 26.279 1.00 39.84 207 PHE A CA 1
ATOM 1684 C C . PHE A 1 207 ? -3.635 -8.565 27.054 1.00 39.84 207 PHE A C 1
ATOM 1686 O O . PHE A 1 207 ? -2.580 -8.220 26.528 1.00 39.84 207 PHE A O 1
ATOM 1693 N N . LYS A 1 208 ? -3.644 -9.122 28.276 1.00 31.50 208 LYS A N 1
ATOM 1694 C CA . LYS A 1 208 ? -2.427 -9.216 29.111 1.00 31.50 208 LYS A CA 1
ATOM 1695 C C . LYS A 1 208 ? -1.337 -10.181 28.613 1.00 31.50 208 LYS A C 1
ATOM 1697 O O . LYS A 1 208 ? -0.290 -10.235 29.242 1.00 31.50 208 LYS A O 1
ATOM 1702 N N . ASN A 1 209 ? -1.528 -10.880 27.493 1.00 30.42 209 ASN A N 1
ATOM 1703 C CA . ASN A 1 209 ? -0.553 -11.839 26.967 1.00 30.42 209 ASN A CA 1
ATOM 1704 C C . ASN A 1 209 ? -0.246 -11.574 25.487 1.00 30.42 209 ASN A C 1
ATOM 1706 O O . ASN A 1 209 ? -0.755 -12.274 24.615 1.00 30.42 209 ASN A O 1
ATOM 1710 N N . PHE A 1 210 ? 0.585 -10.575 25.203 1.00 35.41 210 PHE A N 1
ATOM 1711 C CA . PHE A 1 210 ? 1.236 -10.435 23.897 1.00 35.41 210 PHE A CA 1
ATOM 1712 C C . PHE A 1 210 ? 2.696 -10.012 24.104 1.00 35.41 210 PHE A C 1
ATOM 1714 O O . PHE A 1 210 ? 3.063 -8.873 23.825 1.00 35.41 210 PHE A O 1
ATOM 1721 N N . GLU A 1 211 ? 3.495 -10.938 24.645 1.00 31.56 211 GLU A N 1
ATOM 1722 C CA . GLU A 1 211 ? 4.935 -11.016 24.341 1.00 31.56 211 GLU A CA 1
ATOM 1723 C C . GLU A 1 211 ? 5.143 -11.593 22.931 1.00 31.56 211 GLU A C 1
ATOM 1725 O O . GLU A 1 211 ? 4.366 -12.498 22.532 1.00 31.56 211 GLU A O 1
#

Radius of gyration: 18.06 Å; chains: 1; bounding box: 44×34×53 Å

Secondary structure (DSSP, 8-state):
---HHHHHHHHT-SEEE-STTTTEESS-HHHHHHHHHHT-TTS-HHHHHHHHHHHHHHHHHH--THHHHHTTTT-BHHHHHHHHHHPEE-HHHHHHHTTS-EEEEEEEEHHHHHHHHHHHT--EEEEEEEEEEEETTEEEEEEE----HHHHHHHHHHS-EEE-HHHHHHHHHTT--EEEEETTEEEE-S-HHHHHHHHHHHHTTTTS---

Sequence (211 aa):
MLTDKLKENIARVDILSDFDEVMIKGQSAYKEVLTYFWSLPIVDNIKFIERAKEKYFEYIETGDVRAFYELLSGCQVKVLDRVANKLKKNKRWHNLVGNTKVGIVSRNNRRIILKYLKLNSIDAEIIAANEPEILGDIYTGNVDIIVNNDKLVDFVKEKDYICGDEEKEILEGFGIDSIKLDKGIYICSNQKDFKENYYIMQSDGKFKNFE

pLDDT: mean 77.36, std 15.78, range [30.42, 95.5]

Foldseek 3Di:
DDDPLLLVVLVVFQEEEECPCQFFNDDDLLVLLLVLQCPDPVDPNVVLVVQCVVLVVVCVVPVDCLSSLLSQAFPFLVSLLVSLVVTHGPVVNCVVCPPGAYEYAYQDEPSSVVSNCVVVVNRYHDSDYWYFDDDDRGTHSDIHRRDGLVVLLVSCASHWYFFAPVNVVSCVVVVFDWDDPDHGGTTTDPDPVVVVVVVVVVVVVPPVDDD